Protein AF-A0A7V4KHU0-F1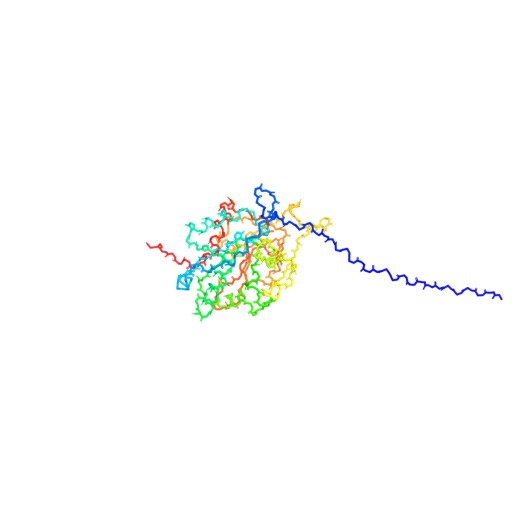 (afdb_monomer)

Secondary structure (DSSP, 8-state):
------------------------------B-TTS-B----S-----S-HHHHHH--EEEE--TTS--SSEE-HHHHHHHHHHTTPEEE-HHHHHHHHHHHHHTT--TT-EEEETTSSEEGGGSSSSSTTSHHHHHHHTT-EEEEESSSTTSEEEETTTEEEE-TTHHHHHHH---EEE-B-TTT-PBP-TTSPPEEPEEPHHHHHTT--SPPEESEEEEGGGSSEEEEEEETTEEEEEEE-S-TT-TT-EEEEE-BS-EETT-HHHHHHHHHHHHTTTS-----

Sequence (285 aa):
MKEKINLVVLTITSFLLSCAISDRFSWDPIVNKEGEIIRKSEKEKIKIDDETLLNTKLVVFYDENYTTSWVIYPQYLVSFLESKGFKILNSHELKRWMELHVNKDTAYGSVCVMSMGIVPRNLIDPRNKKCILYKYLFAGGRVVWIGDYPLWVIGSEGGYTESFGDEIAWDILDISGGRLVDYETGAALTLTTPAKSASITEEGKKWGMNVIDNAHTFFYTINVTKTFSDVHPLYCCSWIKTYNFNYPNSGFIRYRSTLYDGRNNQLNEDVYRIATYEIIKEKEK

Solvent-accessible surface area (backbone atoms only — not comparable to full-atom values): 15590 Å² total; per-residue (Å²): 134,87,86,83,85,84,79,80,78,81,77,80,76,75,86,71,78,76,74,70,77,66,85,73,79,69,82,66,79,59,50,47,100,84,68,47,74,56,71,71,80,65,83,79,69,72,85,71,54,70,68,64,43,63,73,53,42,40,33,32,46,58,46,90,50,38,58,54,32,48,35,43,61,38,67,45,36,49,54,52,42,40,78,71,66,28,44,81,25,37,69,63,43,44,43,50,38,41,50,46,21,44,76,67,74,50,15,52,74,24,33,38,34,35,46,32,29,44,37,52,48,79,34,42,53,58,82,33,59,83,4,53,53,41,44,20,24,49,49,21,14,27,37,38,39,34,14,54,66,71,55,24,34,33,26,39,78,59,47,42,73,49,77,63,50,60,59,53,22,32,56,47,66,56,39,59,65,48,67,38,56,42,85,89,77,64,46,68,37,46,97,92,41,84,54,48,71,32,48,73,33,74,60,14,45,73,39,47,49,80,72,75,42,38,29,28,37,35,28,42,44,90,52,40,70,45,56,26,19,31,73,46,97,59,29,24,40,18,34,35,33,56,65,21,84,95,34,77,90,24,12,47,29,41,50,42,15,40,78,37,57,26,79,40,63,68,59,47,51,26,51,51,36,53,65,40,54,87,56,67,69,74,87,78,124

Structure (mmCIF, N/CA/C/O backbone):
data_AF-A0A7V4KHU0-F1
#
_entry.id   AF-A0A7V4KHU0-F1
#
loop_
_atom_site.group_PDB
_atom_site.id
_atom_site.type_symbol
_atom_site.label_atom_id
_atom_site.label_alt_id
_atom_site.label_comp_id
_atom_site.label_asym_id
_atom_site.label_entity_id
_atom_site.label_seq_id
_atom_site.pdbx_PDB_ins_code
_atom_site.Cartn_x
_atom_site.Cartn_y
_atom_site.Cartn_z
_atom_site.occupancy
_atom_site.B_iso_or_equiv
_atom_site.auth_seq_id
_atom_site.auth_comp_id
_atom_site.auth_asym_id
_atom_site.auth_atom_id
_atom_site.pdbx_PDB_model_num
ATOM 1 N N . MET A 1 1 ? 79.743 -8.683 5.730 1.00 41.38 1 MET A N 1
ATOM 2 C CA . MET A 1 1 ? 79.009 -8.370 4.483 1.00 41.38 1 MET A CA 1
ATOM 3 C C . MET A 1 1 ? 77.638 -7.869 4.912 1.00 41.38 1 MET A C 1
ATOM 5 O O . MET A 1 1 ? 77.025 -8.528 5.737 1.00 41.38 1 MET A O 1
ATOM 9 N N . LYS A 1 2 ? 77.275 -6.644 4.521 1.00 35.59 2 LYS A N 1
ATOM 10 C CA . LYS A 1 2 ? 76.184 -5.845 5.106 1.00 35.59 2 LYS A CA 1
ATOM 11 C C . LYS A 1 2 ? 74.790 -6.420 4.811 1.00 35.59 2 LYS A C 1
ATOM 13 O O . LYS A 1 2 ? 74.551 -6.914 3.714 1.00 35.59 2 LYS A O 1
ATOM 18 N N . GLU A 1 3 ? 73.913 -6.296 5.803 1.00 39.12 3 GLU A N 1
ATOM 19 C CA . GLU A 1 3 ? 72.488 -6.645 5.815 1.00 39.12 3 GLU A CA 1
ATOM 20 C C . GLU A 1 3 ? 71.673 -5.968 4.703 1.00 39.12 3 GLU A C 1
ATOM 22 O O . GLU A 1 3 ? 71.917 -4.811 4.356 1.00 39.12 3 GLU A O 1
ATOM 27 N N . LYS A 1 4 ? 70.618 -6.654 4.246 1.00 32.97 4 LYS A N 1
ATOM 28 C CA . LYS A 1 4 ? 69.380 -6.026 3.763 1.00 32.97 4 LYS A CA 1
ATOM 29 C C . LYS A 1 4 ? 68.184 -6.847 4.243 1.00 3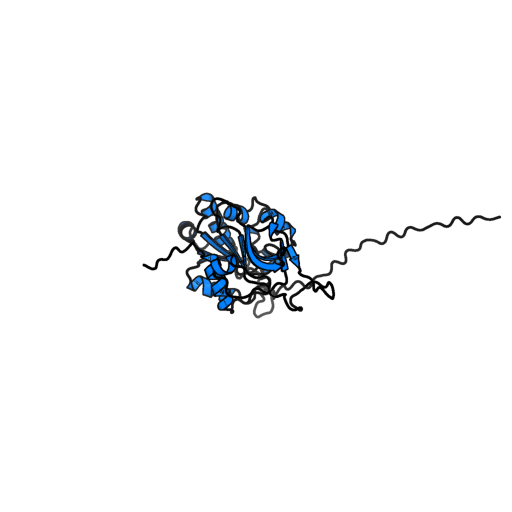2.97 4 LYS A C 1
ATOM 31 O O . LYS A 1 4 ? 67.841 -7.867 3.653 1.00 32.97 4 LYS A O 1
ATOM 36 N N . ILE A 1 5 ? 67.568 -6.389 5.328 1.00 39.59 5 ILE A N 1
ATOM 37 C CA . ILE A 1 5 ? 66.232 -6.808 5.755 1.00 39.59 5 ILE A CA 1
ATOM 38 C C . ILE A 1 5 ? 65.243 -6.014 4.896 1.00 39.59 5 ILE A C 1
ATOM 40 O O . ILE A 1 5 ? 65.180 -4.789 4.991 1.00 39.59 5 ILE A O 1
ATOM 44 N N . ASN A 1 6 ? 64.508 -6.698 4.019 1.00 33.81 6 ASN A N 1
ATOM 45 C CA . ASN A 1 6 ? 63.420 -6.083 3.263 1.00 33.81 6 ASN A CA 1
ATOM 46 C C . ASN A 1 6 ? 62.210 -5.918 4.188 1.00 33.81 6 ASN A C 1
ATOM 48 O O . ASN A 1 6 ? 61.522 -6.880 4.521 1.00 33.81 6 ASN A O 1
ATOM 52 N N . LEU A 1 7 ? 61.983 -4.676 4.608 1.00 29.53 7 LEU A N 1
ATOM 53 C CA . LEU A 1 7 ? 60.800 -4.231 5.328 1.00 29.53 7 LEU A CA 1
ATOM 54 C C . LEU A 1 7 ? 59.610 -4.215 4.353 1.00 29.53 7 LEU A C 1
ATOM 56 O O . LEU A 1 7 ? 59.518 -3.341 3.492 1.00 29.53 7 LEU A O 1
ATOM 60 N N . VAL A 1 8 ? 58.708 -5.190 4.466 1.00 34.31 8 VAL A N 1
ATOM 61 C CA . VAL A 1 8 ? 57.414 -5.160 3.771 1.00 34.31 8 VAL A CA 1
ATOM 62 C C . VAL A 1 8 ? 56.516 -4.183 4.525 1.00 34.31 8 VAL A C 1
ATOM 64 O O . VAL A 1 8 ? 55.992 -4.491 5.593 1.00 34.31 8 VAL A O 1
ATOM 67 N N . VAL A 1 9 ? 56.388 -2.971 3.990 1.00 31.33 9 VAL A N 1
ATOM 68 C CA . VAL A 1 9 ? 55.434 -1.968 4.466 1.00 31.33 9 VAL A CA 1
ATOM 69 C C . VAL A 1 9 ? 54.039 -2.425 4.046 1.00 31.33 9 VAL A C 1
ATOM 71 O O . VAL A 1 9 ? 53.696 -2.407 2.867 1.00 31.33 9 VAL A O 1
ATOM 74 N N . LEU A 1 10 ? 53.248 -2.870 5.021 1.00 28.52 10 LEU A N 1
ATOM 75 C CA . LEU A 1 10 ? 51.829 -3.155 4.855 1.00 28.52 10 LEU A CA 1
ATOM 76 C C . LEU A 1 10 ? 51.091 -1.808 4.778 1.00 28.52 10 LEU A C 1
ATOM 78 O O . LEU A 1 10 ? 50.796 -1.185 5.797 1.00 28.52 10 LEU A O 1
ATOM 82 N N . THR A 1 11 ? 50.849 -1.309 3.570 1.00 32.22 11 THR A N 1
ATOM 83 C CA . THR A 1 11 ? 50.009 -0.128 3.358 1.00 32.22 11 THR A CA 1
ATOM 84 C C . THR A 1 11 ? 48.564 -0.513 3.656 1.00 32.22 11 THR A C 1
ATOM 86 O O . THR A 1 11 ? 47.899 -1.161 2.852 1.00 32.22 11 THR A O 1
ATOM 89 N N . ILE A 1 12 ? 48.079 -0.132 4.838 1.00 30.55 12 ILE A N 1
ATOM 90 C CA . ILE A 1 12 ? 46.652 -0.123 5.165 1.00 30.55 12 ILE A CA 1
ATOM 91 C C . ILE A 1 12 ? 46.029 0.976 4.302 1.00 30.55 12 ILE A C 1
ATOM 93 O O . ILE A 1 12 ? 46.062 2.154 4.655 1.00 30.55 12 ILE A O 1
ATOM 97 N N . THR A 1 13 ? 45.519 0.608 3.129 1.00 33.12 13 THR A N 1
ATOM 98 C CA . THR A 1 13 ? 44.639 1.478 2.354 1.00 33.12 13 THR A CA 1
ATOM 99 C C . THR A 1 13 ? 43.327 1.592 3.113 1.00 33.12 13 THR A C 1
ATOM 101 O O . THR A 1 13 ? 42.541 0.654 3.223 1.00 33.12 13 THR A O 1
ATOM 104 N N . SER A 1 14 ? 43.147 2.768 3.700 1.00 32.88 14 SER A N 1
ATOM 105 C CA . SER A 1 14 ? 41.920 3.238 4.311 1.00 32.88 14 SER A CA 1
ATOM 106 C C . SER A 1 14 ? 40.726 2.964 3.397 1.00 32.88 14 SER A C 1
ATOM 108 O O . SER A 1 14 ? 40.656 3.432 2.261 1.00 32.88 14 SER A O 1
ATOM 110 N N . PHE A 1 15 ? 39.771 2.212 3.940 1.00 31.80 15 PHE A N 1
ATOM 111 C CA . PHE A 1 15 ? 38.401 2.094 3.461 1.00 31.80 15 PHE A CA 1
ATOM 112 C C . PHE A 1 15 ? 37.744 3.478 3.576 1.00 31.80 15 PHE A C 1
ATOM 114 O O . PHE A 1 15 ? 37.057 3.797 4.544 1.00 31.80 15 PHE A O 1
ATOM 121 N N . LEU A 1 16 ? 38.022 4.358 2.617 1.00 29.12 16 LEU A N 1
ATOM 122 C CA . LEU A 1 16 ? 37.207 5.539 2.413 1.00 29.12 16 LEU A CA 1
ATOM 123 C C . LEU A 1 16 ? 35.948 5.066 1.702 1.00 29.12 16 LEU A C 1
ATOM 125 O O . LEU A 1 16 ? 35.972 4.749 0.515 1.00 29.12 16 LEU A O 1
ATOM 129 N N . LEU A 1 17 ? 34.865 5.001 2.482 1.00 28.95 17 LEU A N 1
ATOM 130 C CA . LEU A 1 17 ? 33.497 5.149 2.009 1.00 28.95 17 LEU A CA 1
ATOM 131 C C . LEU A 1 17 ? 33.496 6.191 0.883 1.00 28.95 17 LEU A C 1
ATOM 133 O O . LEU A 1 17 ? 33.476 7.397 1.139 1.00 28.95 17 LEU A O 1
ATOM 137 N N . SER A 1 18 ? 33.457 5.744 -0.370 1.00 27.81 18 SER A N 1
ATOM 138 C CA . SER A 1 18 ? 32.754 6.526 -1.366 1.00 27.81 18 SER A CA 1
ATOM 139 C C . SER A 1 18 ? 31.287 6.370 -0.997 1.00 27.81 18 SER A C 1
ATOM 141 O O . SER A 1 18 ? 30.599 5.456 -1.454 1.00 27.81 18 SER A O 1
ATOM 143 N N . CYS A 1 19 ? 30.818 7.254 -0.116 1.00 26.70 19 CYS A N 1
ATOM 144 C CA . CYS A 1 19 ? 29.452 7.726 -0.180 1.00 26.70 19 CYS A CA 1
ATOM 145 C C . CYS A 1 19 ? 29.270 8.237 -1.608 1.00 26.70 19 CYS A C 1
ATOM 147 O O . CYS A 1 19 ? 29.508 9.408 -1.897 1.00 26.70 19 CYS A O 1
ATOM 149 N N . ALA A 1 20 ? 28.923 7.330 -2.521 1.00 27.78 20 ALA A N 1
ATOM 150 C CA . ALA A 1 20 ? 28.250 7.698 -3.736 1.00 27.78 20 ALA A CA 1
ATOM 151 C C . ALA A 1 20 ? 26.992 8.398 -3.240 1.00 27.78 20 ALA A C 1
ATOM 153 O O . ALA A 1 20 ? 26.073 7.778 -2.698 1.00 27.78 20 ALA A O 1
ATOM 154 N N . ILE A 1 21 ? 27.045 9.724 -3.306 1.00 35.78 21 ILE A N 1
ATOM 155 C CA . ILE A 1 21 ? 25.894 10.602 -3.295 1.00 35.78 21 ILE A CA 1
ATOM 156 C C . ILE A 1 21 ? 25.060 10.079 -4.459 1.00 35.78 21 ILE A C 1
ATOM 158 O O . ILE A 1 21 ? 25.283 10.436 -5.608 1.00 35.78 21 ILE A O 1
ATOM 162 N N . SER A 1 22 ? 24.213 9.088 -4.178 1.00 32.62 22 SER A N 1
ATOM 163 C CA . SER A 1 22 ? 23.179 8.693 -5.113 1.00 32.62 22 SER A CA 1
ATOM 164 C C . SER A 1 22 ? 22.343 9.940 -5.280 1.00 32.62 22 SER A C 1
ATOM 166 O O . SER A 1 22 ? 21.921 10.533 -4.284 1.00 32.62 22 SER A O 1
ATOM 168 N N . ASP A 1 23 ? 22.201 10.371 -6.525 1.00 33.31 23 ASP A N 1
ATOM 169 C CA . ASP A 1 23 ? 21.320 11.450 -6.927 1.00 33.31 23 ASP A CA 1
ATOM 170 C C . ASP A 1 23 ? 19.927 11.168 -6.353 1.00 33.31 23 ASP A C 1
ATOM 172 O O . ASP A 1 23 ? 19.128 10.390 -6.882 1.00 33.31 23 ASP A O 1
ATOM 176 N N . ARG A 1 24 ? 19.675 11.730 -5.166 1.00 34.34 24 ARG A N 1
ATOM 177 C CA . ARG A 1 24 ? 18.416 11.602 -4.450 1.00 34.34 24 ARG A CA 1
ATOM 178 C C . ARG A 1 24 ? 17.463 12.540 -5.154 1.00 34.34 24 ARG A C 1
ATOM 180 O O . ARG A 1 24 ? 17.509 13.747 -4.937 1.00 34.34 24 ARG A O 1
ATOM 187 N N . PHE A 1 25 ? 16.610 11.962 -5.989 1.00 37.53 25 PHE A N 1
ATOM 188 C CA . PHE A 1 25 ? 15.405 12.595 -6.503 1.00 37.53 25 PHE A CA 1
ATOM 189 C C . PHE A 1 25 ? 14.532 13.084 -5.333 1.00 37.53 25 PHE A C 1
ATOM 191 O O . PHE A 1 25 ? 13.626 12.395 -4.874 1.00 37.53 25 PHE A O 1
ATOM 198 N N . SER A 1 26 ? 14.848 14.273 -4.831 1.00 38.41 26 SER A N 1
ATOM 199 C CA . SER A 1 26 ? 13.940 15.161 -4.125 1.00 38.41 26 SER A CA 1
ATOM 200 C C . SER A 1 26 ? 13.396 16.087 -5.199 1.00 38.41 26 SER A C 1
ATOM 202 O O . SER A 1 26 ? 14.051 17.068 -5.543 1.00 38.41 26 SER A O 1
ATOM 204 N N . TRP A 1 27 ? 12.251 15.745 -5.787 1.00 45.78 27 TRP A N 1
ATOM 205 C CA . TRP A 1 27 ? 11.560 16.671 -6.677 1.00 45.78 27 TRP A CA 1
ATOM 2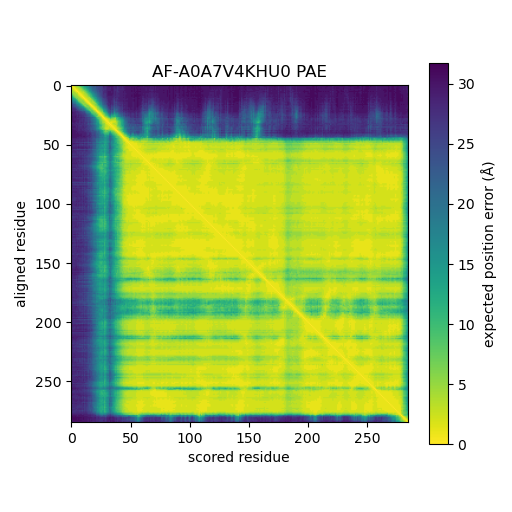06 C C . TRP A 1 27 ? 11.030 17.823 -5.821 1.00 45.78 27 TRP A C 1
ATOM 208 O O . TRP A 1 27 ? 10.065 17.661 -5.081 1.00 45.78 27 TRP A O 1
ATOM 218 N N . ASP A 1 28 ? 11.782 18.917 -5.899 1.00 40.41 28 ASP A N 1
ATOM 219 C CA . ASP A 1 28 ? 11.547 20.294 -5.478 1.00 40.41 28 ASP A CA 1
ATOM 220 C C . ASP A 1 28 ? 11.134 20.554 -4.014 1.00 40.41 28 ASP A C 1
ATOM 222 O O . ASP A 1 28 ? 10.062 20.139 -3.568 1.00 40.41 28 ASP A O 1
ATOM 226 N N . PRO A 1 29 ? 11.930 21.323 -3.237 1.00 49.16 29 PRO A N 1
ATOM 227 C CA . PRO A 1 29 ? 11.396 21.950 -2.036 1.00 49.16 29 PRO A CA 1
ATOM 228 C C . PRO A 1 29 ? 10.222 22.854 -2.436 1.00 49.16 29 PRO A C 1
ATOM 230 O O . PRO A 1 29 ? 10.295 23.570 -3.434 1.00 49.16 29 PRO A O 1
ATOM 233 N N . ILE A 1 30 ? 9.138 22.836 -1.658 1.00 52.06 30 ILE A N 1
ATOM 234 C CA . ILE A 1 30 ? 7.997 23.731 -1.876 1.00 52.06 30 ILE A CA 1
ATOM 235 C C . ILE A 1 30 ? 8.507 25.163 -1.690 1.00 52.06 30 ILE A C 1
ATOM 237 O O . ILE A 1 30 ? 8.801 25.571 -0.567 1.00 52.06 30 ILE A O 1
ATOM 241 N N . VAL A 1 31 ? 8.651 25.907 -2.785 1.00 48.81 31 VAL A N 1
ATOM 242 C CA . VAL A 1 31 ? 9.097 27.304 -2.784 1.00 48.81 31 VAL A CA 1
ATOM 243 C C . VAL A 1 31 ? 7.921 28.247 -3.042 1.00 48.81 31 VAL A C 1
ATOM 245 O O . VAL A 1 31 ? 7.006 27.910 -3.796 1.00 48.81 31 VAL A O 1
ATOM 248 N N . ASN A 1 32 ? 7.899 29.415 -2.394 1.00 55.72 32 ASN A N 1
ATOM 249 C CA . ASN A 1 32 ? 6.913 30.459 -2.694 1.00 55.72 32 ASN A CA 1
ATOM 250 C C . ASN A 1 32 ? 7.201 31.094 -4.064 1.00 55.72 32 ASN A C 1
ATOM 252 O O . ASN A 1 32 ? 8.163 30.741 -4.750 1.00 55.72 32 ASN A O 1
ATOM 256 N N . LYS A 1 33 ? 6.346 32.035 -4.485 1.00 50.19 33 LYS A N 1
ATOM 257 C CA . LYS A 1 33 ? 6.509 32.743 -5.768 1.00 50.19 33 LYS A CA 1
ATOM 258 C C . LYS A 1 33 ? 7.825 33.532 -5.831 1.00 50.19 33 LYS A C 1
ATOM 260 O O . LYS A 1 33 ? 8.269 33.889 -6.917 1.00 50.19 33 LYS A O 1
ATOM 265 N N . GLU A 1 34 ? 8.440 33.762 -4.679 1.00 63.59 34 GLU A N 1
ATOM 266 C CA . GLU A 1 34 ? 9.683 34.485 -4.455 1.00 63.59 34 GLU A CA 1
ATOM 267 C C . GLU A 1 34 ? 10.913 33.553 -4.359 1.00 63.59 34 GLU A C 1
ATOM 269 O O . GLU A 1 34 ? 12.036 34.034 -4.224 1.00 63.59 34 GLU A O 1
ATOM 274 N N . GLY A 1 35 ? 10.734 32.229 -4.478 1.00 52.47 35 GLY A N 1
ATOM 275 C CA . GLY A 1 35 ? 11.821 31.243 -4.456 1.00 52.47 35 GLY A CA 1
ATOM 276 C C . GLY A 1 35 ? 12.296 30.828 -3.056 1.00 52.47 35 GLY A C 1
ATOM 277 O O . GLY A 1 35 ? 13.295 30.122 -2.932 1.00 52.47 35 GLY A O 1
ATOM 278 N N . GLU A 1 36 ? 11.599 31.230 -1.995 1.00 50.62 36 GLU A N 1
ATOM 279 C CA . GLU A 1 36 ? 11.911 30.853 -0.616 1.00 50.62 36 GLU A CA 1
ATOM 280 C C . GLU A 1 36 ? 11.246 29.527 -0.249 1.00 50.62 36 GLU A C 1
ATOM 282 O O . GLU A 1 36 ? 10.073 29.310 -0.545 1.00 50.62 36 GLU A O 1
ATOM 287 N N . ILE A 1 37 ? 11.967 28.655 0.462 1.00 56.16 37 ILE A N 1
ATOM 288 C CA . ILE A 1 37 ? 11.417 27.393 0.973 1.00 56.16 37 ILE A CA 1
ATOM 289 C C . ILE A 1 37 ? 10.268 27.700 1.944 1.00 56.16 37 ILE A C 1
ATOM 291 O O . ILE A 1 37 ? 10.491 28.201 3.050 1.00 56.16 37 ILE A O 1
ATOM 295 N N . ILE A 1 38 ? 9.042 27.348 1.557 1.00 53.69 38 ILE A N 1
ATOM 296 C CA . ILE A 1 38 ? 7.859 27.450 2.406 1.00 53.69 38 ILE A CA 1
ATOM 297 C C . ILE A 1 38 ? 7.952 26.361 3.472 1.00 53.69 38 ILE A C 1
ATOM 299 O O . ILE A 1 38 ? 7.640 25.192 3.245 1.00 53.69 38 ILE A O 1
ATOM 303 N N . ARG A 1 39 ? 8.328 26.757 4.687 1.00 51.78 39 ARG A N 1
ATOM 304 C CA . ARG A 1 39 ? 8.083 25.951 5.883 1.00 51.78 39 ARG A CA 1
ATOM 305 C C . ARG A 1 39 ? 6.631 26.165 6.303 1.00 51.78 39 ARG A C 1
ATOM 307 O O . ARG A 1 39 ? 6.337 27.116 7.021 1.00 51.78 39 ARG A O 1
ATOM 314 N N . LYS A 1 40 ? 5.712 25.290 5.887 1.00 51.31 40 LYS A N 1
ATOM 315 C CA . LYS A 1 40 ? 4.400 25.198 6.549 1.00 51.31 40 LYS A CA 1
ATOM 316 C C . LYS A 1 40 ? 4.629 24.576 7.931 1.00 51.31 40 LYS A C 1
ATOM 318 O O . LYS A 1 40 ? 4.649 23.363 8.075 1.00 51.31 40 LYS A O 1
ATOM 323 N N . SER A 1 41 ? 4.895 25.408 8.937 1.00 44.78 41 SER A N 1
ATOM 324 C CA . SER A 1 41 ? 5.090 24.985 10.331 1.00 44.78 41 SER A CA 1
ATOM 325 C C . SER A 1 41 ? 3.864 25.278 11.195 1.00 44.78 41 SER A C 1
ATOM 327 O O . SER A 1 41 ? 3.987 25.743 12.330 1.00 44.78 41 SER A O 1
ATOM 329 N N . GLU A 1 42 ? 2.671 25.036 10.670 1.00 51.75 42 GLU A N 1
ATOM 330 C CA . GLU A 1 42 ? 1.497 24.899 11.519 1.00 51.75 42 GLU A CA 1
ATOM 331 C C . GLU A 1 42 ? 1.280 23.409 11.748 1.00 51.75 42 GLU A C 1
ATOM 333 O O . GLU A 1 42 ? 1.057 22.670 10.796 1.00 51.75 42 GLU A O 1
ATOM 338 N N . LYS A 1 43 ? 1.384 22.958 13.007 1.00 53.62 43 LYS A N 1
ATOM 339 C CA . LYS A 1 43 ? 0.984 21.598 13.396 1.00 53.62 43 LYS A CA 1
ATOM 340 C C . LYS A 1 43 ? -0.438 21.373 12.889 1.00 53.62 43 LYS A C 1
ATOM 342 O O . LYS A 1 43 ? -1.370 21.959 13.449 1.00 53.62 43 LYS A O 1
ATOM 347 N N . GLU A 1 44 ? -0.609 20.568 11.844 1.00 61.12 44 GLU A N 1
ATOM 348 C CA . GLU A 1 44 ? -1.939 20.281 11.322 1.00 61.12 44 GLU A CA 1
ATOM 349 C C . GLU A 1 44 ? -2.749 19.581 12.412 1.00 61.12 44 GLU A C 1
ATOM 351 O O . GLU A 1 44 ? -2.428 18.485 12.873 1.00 61.12 44 GLU A O 1
ATOM 356 N N . LYS A 1 45 ? -3.796 20.260 12.882 1.00 68.75 45 LYS A N 1
ATOM 357 C CA . LYS A 1 45 ? -4.751 19.673 13.818 1.00 68.75 45 LYS A CA 1
ATOM 358 C C . LYS A 1 45 ? -5.569 18.632 13.061 1.00 68.75 45 LYS A C 1
ATOM 360 O O . LYS A 1 45 ? -5.993 18.902 11.942 1.00 68.75 45 LYS A O 1
ATOM 365 N N . ILE A 1 46 ? -5.817 17.488 13.696 1.00 80.69 46 ILE A N 1
ATOM 366 C CA . ILE A 1 46 ? -6.813 16.507 13.249 1.00 80.69 46 ILE A CA 1
ATOM 367 C C . ILE A 1 46 ? -8.140 17.255 13.072 1.00 80.69 46 ILE A C 1
ATOM 369 O O . ILE A 1 46 ? -8.628 17.863 14.029 1.00 80.69 46 ILE A O 1
ATOM 373 N N . LYS A 1 47 ? -8.682 17.276 11.850 1.00 86.56 47 LYS A N 1
ATOM 374 C CA . LYS A 1 47 ? -9.894 18.048 11.522 1.00 86.56 47 LYS A CA 1
ATOM 375 C C . LYS A 1 47 ? -11.155 17.197 11.629 1.00 86.56 47 LYS A C 1
ATOM 377 O O . LYS A 1 47 ? -12.244 17.739 11.795 1.00 86.56 47 LYS A O 1
ATOM 382 N N . ILE A 1 48 ? -10.997 15.883 11.509 1.00 89.88 48 ILE A N 1
ATOM 383 C CA . ILE A 1 48 ? -12.073 14.893 11.514 1.00 89.88 48 ILE A CA 1
ATOM 384 C C . ILE A 1 48 ? -12.197 14.301 12.920 1.00 89.88 48 ILE A C 1
ATOM 386 O O . ILE A 1 48 ? -11.199 13.910 13.520 1.00 89.88 48 ILE A O 1
ATOM 390 N N . ASP A 1 49 ? -13.413 14.231 13.453 1.00 94.12 49 ASP A N 1
ATOM 391 C CA . ASP A 1 49 ? -13.664 13.637 14.763 1.00 94.12 49 ASP A CA 1
ATOM 392 C C . ASP A 1 49 ? -13.458 12.107 14.765 1.00 94.12 49 ASP A C 1
ATOM 394 O O . ASP A 1 49 ? -13.516 11.435 13.730 1.00 94.12 49 ASP A O 1
ATOM 398 N N . ASP A 1 50 ? -13.219 11.545 15.953 1.00 96.19 50 ASP A N 1
ATOM 399 C CA . ASP A 1 50 ? -12.917 10.120 16.125 1.00 96.19 50 ASP A CA 1
ATOM 400 C C . ASP A 1 50 ? -14.058 9.196 15.661 1.00 96.19 50 ASP A C 1
ATOM 402 O O . ASP A 1 50 ? -13.786 8.091 15.190 1.00 96.19 50 ASP A O 1
ATOM 406 N N . GLU A 1 51 ? -15.322 9.612 15.790 1.00 95.75 51 GLU A N 1
ATOM 407 C CA . GLU A 1 51 ? -16.472 8.801 15.376 1.00 95.75 51 GLU A CA 1
ATOM 408 C C . GLU A 1 51 ? -16.519 8.693 13.849 1.00 95.75 51 GLU A C 1
ATOM 410 O O . GLU A 1 51 ? -16.614 7.591 13.299 1.00 95.75 51 GLU A O 1
ATOM 415 N N . THR A 1 52 ? -16.347 9.817 13.154 1.00 96.00 52 THR A N 1
ATOM 416 C CA . THR A 1 52 ? -16.233 9.850 11.694 1.00 96.00 52 THR A CA 1
ATOM 417 C C . THR A 1 52 ? -15.029 9.038 11.205 1.00 96.00 52 THR A C 1
ATOM 419 O O . THR A 1 52 ? -15.159 8.260 10.252 1.00 96.00 52 THR A O 1
ATOM 422 N N . LEU A 1 53 ? -13.863 9.155 11.855 1.00 96.50 53 LEU A N 1
ATOM 423 C CA . LEU A 1 53 ? -12.684 8.351 11.510 1.00 96.50 53 LEU A CA 1
ATOM 424 C C . LEU A 1 53 ? -12.953 6.850 11.690 1.00 96.50 53 LEU A C 1
ATOM 426 O O . LEU A 1 53 ? -12.681 6.065 10.781 1.00 96.50 53 LEU A O 1
ATOM 430 N N . LEU A 1 54 ? -13.525 6.438 12.822 1.00 95.88 54 LEU A N 1
ATOM 431 C CA . LEU A 1 54 ? -13.790 5.028 13.115 1.00 95.88 54 LEU A CA 1
ATOM 432 C C . LEU A 1 54 ? -14.816 4.408 12.150 1.00 95.88 54 LEU A C 1
ATOM 434 O O . LEU A 1 54 ? -14.659 3.256 11.737 1.00 95.88 54 LEU A O 1
ATOM 438 N N . ASN A 1 55 ? -15.833 5.174 11.746 1.00 96.31 55 ASN A N 1
ATOM 439 C CA . ASN A 1 55 ? -16.843 4.739 10.776 1.00 96.31 55 ASN A CA 1
ATOM 440 C C . ASN A 1 55 ? -16.313 4.684 9.332 1.00 96.31 55 ASN A C 1
ATOM 442 O O . ASN A 1 55 ? -16.899 4.021 8.473 1.00 96.31 55 ASN A O 1
ATOM 446 N N . THR A 1 56 ? -15.183 5.334 9.050 1.00 97.31 56 THR A N 1
ATOM 447 C CA . THR A 1 56 ? -14.555 5.324 7.728 1.00 97.31 56 THR A CA 1
ATOM 448 C C . THR A 1 56 ? -13.744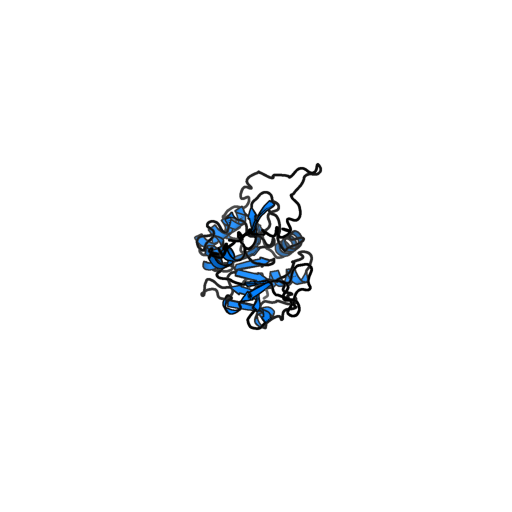 4.043 7.524 1.00 97.31 56 THR A C 1
ATOM 450 O O . THR A 1 56 ? -12.790 3.772 8.257 1.00 97.31 56 THR A O 1
ATOM 453 N N . LYS A 1 57 ? -14.092 3.253 6.498 1.00 97.69 57 LYS A N 1
ATOM 454 C CA . LYS A 1 57 ? -13.399 1.992 6.168 1.00 97.69 57 LYS A CA 1
ATOM 455 C C . LYS A 1 57 ? -12.371 2.107 5.052 1.00 97.69 57 LYS A C 1
ATOM 457 O O . LYS A 1 57 ? -11.426 1.330 5.051 1.00 97.69 57 LYS A O 1
ATOM 462 N N . LEU A 1 58 ? -12.529 3.048 4.130 1.00 98.62 58 LEU A N 1
ATOM 463 C CA . LEU A 1 58 ? -11.645 3.212 2.978 1.00 98.62 58 LEU A CA 1
ATOM 464 C C . LEU A 1 58 ? -10.971 4.576 3.075 1.00 98.62 58 LEU A C 1
ATOM 466 O O . LEU A 1 58 ? -11.659 5.596 3.076 1.00 98.62 58 LEU A O 1
ATOM 470 N N . VAL A 1 59 ? -9.645 4.597 3.183 1.00 98.88 59 VAL A N 1
ATOM 471 C CA . VAL A 1 59 ? -8.864 5.832 3.299 1.00 98.88 59 VAL A CA 1
ATOM 472 C C . VAL A 1 59 ? -7.704 5.853 2.316 1.00 98.88 59 VAL A C 1
ATOM 474 O O . VAL A 1 59 ? -7.152 4.814 1.949 1.00 98.88 59 VAL A O 1
ATOM 477 N N . VAL A 1 60 ? -7.325 7.048 1.882 1.00 98.88 60 VAL A N 1
ATOM 478 C CA . VAL A 1 60 ? -6.137 7.288 1.065 1.00 98.88 60 VAL A CA 1
ATOM 479 C C . VAL A 1 60 ? -5.258 8.320 1.763 1.00 98.88 60 VAL A C 1
ATOM 481 O O . VAL A 1 60 ? -5.735 9.368 2.199 1.00 98.88 60 VAL A O 1
ATOM 484 N N . PHE A 1 61 ? -3.975 7.998 1.902 1.00 98.62 61 PHE A N 1
ATOM 485 C CA . PHE A 1 61 ? -2.984 8.887 2.489 1.00 98.62 61 PHE A CA 1
ATOM 486 C C . PHE A 1 61 ? -2.544 9.945 1.478 1.00 98.62 61 PHE A C 1
ATOM 488 O O . PHE A 1 61 ? -1.880 9.621 0.487 1.00 98.62 61 PHE A O 1
ATOM 495 N N . TYR A 1 62 ? -2.842 11.207 1.773 1.00 98.00 62 TYR A N 1
ATOM 496 C CA . TYR A 1 62 ? -2.329 12.344 1.022 1.00 98.00 62 TYR A CA 1
ATOM 497 C C . TYR A 1 62 ? -2.126 13.538 1.951 1.00 98.00 62 TYR A C 1
ATOM 499 O O . TYR A 1 62 ? -3.050 13.963 2.640 1.00 98.00 62 TYR A O 1
ATOM 507 N N . ASP A 1 63 ? -0.908 14.069 1.971 1.00 96.12 63 ASP A N 1
ATOM 508 C CA . ASP A 1 63 ? -0.521 15.195 2.816 1.00 96.12 63 ASP A CA 1
ATOM 509 C C . ASP A 1 63 ? 0.437 16.084 2.021 1.00 96.12 63 ASP A C 1
ATOM 511 O O . ASP A 1 63 ? 1.574 15.704 1.749 1.00 96.12 63 ASP A O 1
ATOM 515 N N . GLU A 1 64 ? -0.025 17.265 1.612 1.00 93.25 64 GLU A N 1
ATOM 516 C CA . GLU A 1 64 ? 0.755 18.194 0.782 1.00 93.25 64 GLU A CA 1
ATOM 517 C C . GLU A 1 64 ? 2.027 18.704 1.478 1.00 93.25 64 GLU A C 1
ATOM 519 O O . GLU A 1 64 ? 2.915 19.239 0.818 1.00 93.25 64 GLU A O 1
ATOM 524 N N . ASN A 1 65 ? 2.146 18.539 2.801 1.00 91.62 65 ASN A N 1
ATOM 525 C CA . ASN A 1 65 ? 3.354 18.902 3.540 1.00 91.62 65 ASN A CA 1
ATOM 526 C C . ASN A 1 65 ? 4.458 17.837 3.429 1.00 91.62 65 ASN A C 1
ATOM 528 O O . ASN A 1 65 ? 5.525 17.999 4.026 1.00 91.62 65 ASN A O 1
ATOM 532 N N . TYR A 1 66 ? 4.210 16.747 2.700 1.00 93.19 66 TYR A N 1
ATOM 533 C CA . TYR A 1 66 ? 5.142 15.654 2.455 1.00 93.19 66 TYR A CA 1
ATOM 534 C C . TYR A 1 66 ? 5.550 15.626 0.980 1.00 93.19 66 TYR A C 1
ATOM 536 O O . TYR A 1 66 ? 4.765 15.924 0.083 1.00 93.19 66 TYR A O 1
ATOM 544 N N . THR A 1 67 ? 6.792 15.220 0.717 1.00 92.31 67 THR A N 1
ATOM 545 C CA . THR A 1 67 ? 7.233 14.924 -0.652 1.00 92.31 67 THR A CA 1
ATOM 546 C C . THR A 1 67 ? 6.737 13.544 -1.104 1.00 92.31 67 THR A C 1
ATOM 548 O O . THR A 1 67 ? 6.115 12.799 -0.345 1.00 92.31 67 THR A O 1
ATOM 551 N N . THR A 1 68 ? 7.037 13.189 -2.347 1.00 93.69 68 THR A N 1
ATOM 552 C CA . THR A 1 68 ? 6.704 11.896 -2.950 1.00 93.69 68 THR A CA 1
ATOM 553 C C . THR A 1 68 ? 7.969 11.114 -3.278 1.00 93.69 68 THR A C 1
ATOM 555 O O . THR A 1 68 ? 9.052 11.681 -3.414 1.00 93.69 68 THR A O 1
ATOM 558 N N . SER A 1 69 ? 7.851 9.796 -3.423 1.00 92.56 69 SER A N 1
ATOM 559 C CA . SER A 1 69 ? 8.942 8.968 -3.936 1.00 92.56 69 SER A CA 1
ATOM 560 C C . SER A 1 69 ? 8.400 7.926 -4.898 1.00 92.56 69 SER A C 1
ATOM 562 O O . SER A 1 69 ? 7.479 7.194 -4.559 1.00 92.56 69 SER A O 1
ATOM 564 N N . TRP A 1 70 ? 8.951 7.859 -6.113 1.00 93.06 70 TRP A N 1
ATOM 565 C CA . TRP A 1 70 ? 8.512 6.917 -7.157 1.00 93.06 70 TRP A CA 1
ATOM 566 C C . TRP A 1 70 ? 7.023 7.001 -7.534 1.00 93.06 70 TRP A C 1
ATOM 568 O O . TRP A 1 70 ? 6.489 6.098 -8.181 1.00 93.06 70 TRP A O 1
ATOM 578 N N . VAL A 1 71 ? 6.374 8.115 -7.204 1.00 95.19 71 VAL A N 1
ATOM 579 C CA . VAL A 1 71 ? 5.009 8.435 -7.612 1.00 95.19 71 VAL A CA 1
ATOM 580 C C . VAL A 1 71 ? 4.993 9.852 -8.160 1.00 95.19 71 VAL A C 1
ATOM 582 O O . VAL A 1 71 ? 5.426 10.780 -7.484 1.00 95.19 71 VAL A O 1
ATOM 585 N N . ILE A 1 72 ? 4.484 10.022 -9.376 1.00 95.38 72 ILE A N 1
ATOM 586 C CA . ILE A 1 72 ? 4.243 11.327 -9.989 1.00 95.38 72 ILE A CA 1
ATOM 587 C C . ILE A 1 72 ? 2.744 11.596 -10.039 1.00 95.38 72 ILE A C 1
ATOM 589 O O . ILE A 1 72 ? 1.938 10.694 -10.276 1.00 95.38 72 ILE A O 1
ATOM 593 N N . TYR A 1 73 ? 2.377 12.856 -9.820 1.00 96.94 73 TYR A N 1
ATOM 594 C CA . TYR A 1 73 ? 0.989 13.320 -9.824 1.00 96.94 73 TYR A CA 1
ATOM 595 C C . TYR A 1 73 ? 0.046 12.519 -8.894 1.00 96.94 73 TYR A C 1
ATOM 597 O O . TYR A 1 73 ? -1.060 12.162 -9.317 1.00 96.94 73 TYR A O 1
ATOM 605 N N . PRO A 1 74 ? 0.438 12.227 -7.633 1.00 97.12 74 PRO A N 1
ATOM 606 C CA . PRO A 1 74 ? -0.367 11.413 -6.711 1.00 97.12 74 PRO A CA 1
ATOM 607 C C . PRO A 1 74 ? -1.789 11.950 -6.508 1.00 97.12 74 PRO A C 1
ATOM 609 O O . PRO A 1 74 ? -2.711 11.163 -6.314 1.00 97.12 74 PRO A O 1
ATOM 612 N N . GLN A 1 75 ? -1.995 13.266 -6.622 1.00 97.69 75 GLN A N 1
ATOM 613 C CA . GLN A 1 75 ? -3.302 13.904 -6.484 1.00 97.69 75 GLN A CA 1
ATOM 614 C C . GLN A 1 75 ? -4.354 13.338 -7.448 1.00 97.69 75 GLN A C 1
ATOM 616 O O . GLN A 1 75 ? -5.523 13.285 -7.094 1.00 97.69 75 GLN A O 1
ATOM 621 N N . TYR A 1 76 ? -3.963 12.849 -8.631 1.00 98.31 76 TYR A N 1
ATOM 622 C CA . TYR A 1 76 ? -4.912 12.249 -9.575 1.00 98.31 76 TYR A CA 1
ATOM 623 C C . TYR A 1 76 ? -5.388 10.864 -9.120 1.00 98.31 76 TYR A C 1
ATOM 625 O O . TYR A 1 76 ? -6.573 10.559 -9.245 1.00 98.31 76 TYR A O 1
ATOM 633 N N . LEU A 1 77 ? -4.501 10.050 -8.532 1.00 98.50 77 LEU A N 1
ATOM 634 C CA . LEU A 1 77 ? -4.895 8.791 -7.892 1.00 98.50 77 LEU A CA 1
ATOM 635 C C . LEU A 1 77 ? -5.794 9.071 -6.680 1.00 98.50 77 LEU A C 1
ATOM 637 O O . LEU A 1 77 ? -6.802 8.395 -6.491 1.00 98.50 77 LEU A O 1
ATOM 641 N N . VAL A 1 78 ? -5.450 10.083 -5.883 1.00 98.62 78 VAL A N 1
ATOM 642 C CA . VAL A 1 78 ? -6.229 10.493 -4.708 1.00 98.62 78 VAL A CA 1
ATOM 643 C C . VAL A 1 78 ? -7.634 10.940 -5.111 1.00 98.62 78 VAL A C 1
ATOM 645 O O . VAL A 1 78 ? -8.596 10.378 -4.598 1.00 98.62 78 VAL A O 1
ATOM 648 N N . SER A 1 79 ? -7.775 11.862 -6.073 1.00 98.62 79 SER A N 1
ATOM 649 C CA . SER A 1 79 ? -9.084 12.289 -6.594 1.00 98.62 79 SER A CA 1
ATOM 650 C C . SER A 1 79 ? -9.883 11.118 -7.169 1.00 98.62 79 SER A C 1
ATOM 652 O O . SER A 1 79 ? -11.093 11.025 -6.965 1.00 98.62 79 SER A O 1
ATOM 654 N N . PHE A 1 80 ? -9.218 10.196 -7.873 1.00 98.75 80 PHE A N 1
ATOM 655 C CA . PHE A 1 80 ? -9.868 8.994 -8.385 1.00 98.75 80 PHE A CA 1
ATOM 656 C C . PHE A 1 80 ? -10.420 8.124 -7.245 1.00 98.75 80 PHE A C 1
ATOM 658 O O . PHE A 1 80 ? -11.589 7.744 -7.282 1.00 98.75 80 PHE A O 1
ATOM 665 N N . LEU A 1 81 ? -9.626 7.835 -6.211 1.00 98.7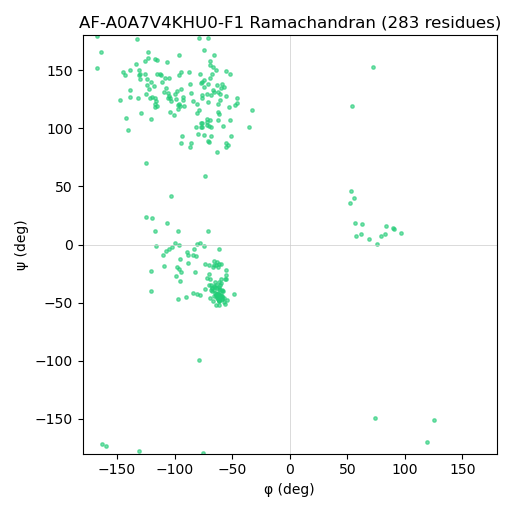5 81 LEU A N 1
ATOM 666 C CA . LEU A 1 81 ? -10.067 7.022 -5.074 1.00 98.75 81 LEU A CA 1
ATOM 667 C C . LEU A 1 81 ? -11.143 7.729 -4.243 1.00 98.75 81 LEU A C 1
ATOM 669 O O . LEU A 1 81 ? -12.094 7.081 -3.806 1.00 98.75 81 LEU A O 1
ATOM 673 N N . GLU A 1 82 ? -11.046 9.047 -4.075 1.00 98.56 82 GLU A N 1
ATOM 674 C CA . GLU A 1 82 ? -12.084 9.851 -3.427 1.00 98.56 82 GLU A CA 1
ATOM 675 C C . GLU A 1 82 ? -13.423 9.714 -4.160 1.00 98.56 82 GLU A C 1
ATOM 677 O O . GLU A 1 82 ? -14.445 9.428 -3.533 1.00 98.56 82 GLU A O 1
ATOM 682 N N . SER A 1 83 ? -13.416 9.767 -5.499 1.00 98.31 83 SER A N 1
ATOM 683 C CA . SER A 1 83 ? -14.621 9.527 -6.309 1.00 98.31 83 SER A CA 1
ATOM 684 C C . SER A 1 83 ? -15.207 8.113 -6.146 1.00 98.31 83 SER A C 1
ATOM 686 O O . SER A 1 83 ? -16.385 7.893 -6.421 1.00 98.31 83 SER A O 1
ATOM 688 N N . LYS A 1 84 ? -14.405 7.155 -5.657 1.00 98.06 84 LYS A N 1
ATOM 689 C CA . LYS A 1 84 ? -14.804 5.774 -5.338 1.00 98.06 84 LYS A CA 1
ATOM 690 C C . LYS A 1 84 ? -15.123 5.574 -3.845 1.00 98.06 84 LYS A C 1
ATOM 692 O O . LYS A 1 84 ? -15.267 4.435 -3.399 1.00 98.06 84 LYS A O 1
ATOM 697 N N . GLY A 1 85 ? -15.240 6.657 -3.073 1.00 97.25 85 GLY A N 1
ATOM 698 C CA . GLY A 1 85 ? -15.656 6.638 -1.669 1.00 97.25 85 GLY A CA 1
ATOM 699 C C . GLY A 1 85 ? -14.524 6.504 -0.649 1.00 97.25 85 GLY A C 1
ATOM 700 O O . GLY A 1 85 ? -14.801 6.235 0.520 1.00 97.25 85 GLY A O 1
ATOM 701 N N . PHE A 1 86 ? -13.264 6.679 -1.053 1.00 98.56 86 PHE A N 1
ATOM 702 C CA . PHE A 1 86 ? -12.155 6.764 -0.103 1.00 98.56 86 PHE A CA 1
ATOM 703 C C . PHE A 1 86 ? -12.132 8.140 0.561 1.00 98.56 86 PHE A C 1
ATOM 705 O O . PHE A 1 86 ? -12.289 9.166 -0.096 1.00 98.56 86 PHE A O 1
ATOM 712 N N . LYS A 1 87 ? -11.877 8.180 1.867 1.00 98.50 87 LYS A N 1
ATOM 713 C CA . LYS A 1 87 ? -11.620 9.432 2.579 1.00 98.50 87 LYS A CA 1
ATOM 714 C C . LYS A 1 87 ? -10.141 9.792 2.482 1.00 98.50 87 LYS A C 1
ATOM 716 O O . LYS A 1 87 ? -9.281 8.965 2.781 1.00 98.50 87 LYS A O 1
ATOM 721 N N . ILE A 1 88 ? -9.846 11.030 2.111 1.00 98.38 88 ILE A N 1
ATOM 722 C CA . ILE A 1 88 ? -8.480 11.556 2.138 1.00 98.38 88 ILE A CA 1
ATOM 723 C C . ILE A 1 88 ? -8.109 11.876 3.587 1.00 98.38 88 ILE A C 1
ATOM 725 O O . ILE A 1 88 ? -8.851 12.604 4.247 1.00 98.38 88 ILE A O 1
ATOM 729 N N . LEU A 1 89 ? -6.988 11.332 4.067 1.00 98.31 89 LEU A N 1
ATOM 730 C CA . LEU A 1 89 ? -6.437 11.610 5.396 1.00 98.31 89 LEU A CA 1
ATOM 731 C C . LEU A 1 89 ? -4.992 12.106 5.286 1.00 98.31 89 LEU A C 1
ATOM 733 O O . LEU A 1 89 ? -4.183 11.514 4.560 1.00 98.31 89 LEU A O 1
ATOM 737 N N . ASN A 1 90 ? -4.660 13.136 6.066 1.00 97.06 90 ASN A N 1
ATOM 738 C CA . ASN A 1 90 ? -3.271 13.554 6.261 1.00 97.06 90 ASN A CA 1
ATOM 739 C C . ASN A 1 90 ? -2.518 12.586 7.198 1.00 97.06 90 ASN A C 1
ATOM 741 O O . ASN A 1 90 ? -3.068 11.597 7.694 1.00 97.06 90 ASN A O 1
ATOM 745 N N . SER A 1 91 ? -1.239 12.859 7.463 1.00 96.81 91 SER A N 1
ATOM 746 C CA . SER A 1 91 ? -0.391 11.966 8.266 1.00 96.81 91 SER A CA 1
ATOM 747 C C . SER A 1 91 ? -0.873 11.761 9.713 1.00 96.81 91 SER A C 1
ATOM 749 O O . SER A 1 91 ? -0.758 10.654 10.251 1.00 96.81 91 SER A O 1
ATOM 751 N N . HIS A 1 92 ? -1.417 12.790 10.369 1.00 96.56 92 HIS A N 1
ATOM 752 C CA . HIS A 1 92 ? -1.911 12.703 11.753 1.00 96.56 92 HIS A CA 1
ATOM 753 C C . HIS A 1 92 ? -3.266 12.017 11.840 1.00 96.56 92 HIS A C 1
ATOM 755 O O . HIS A 1 92 ? -3.472 11.165 12.705 1.00 96.56 92 HIS A O 1
ATOM 761 N N . GLU A 1 93 ? -4.174 12.356 10.929 1.00 98.12 93 GLU A N 1
ATOM 762 C CA . GLU A 1 93 ? -5.491 11.736 10.822 1.00 98.12 93 GLU A CA 1
ATOM 763 C C . GLU A 1 93 ? -5.362 10.248 10.507 1.00 98.12 93 GLU A C 1
ATOM 765 O O . GLU A 1 93 ? -6.029 9.431 11.135 1.00 98.12 93 GLU A O 1
ATOM 770 N N . LEU A 1 94 ? -4.440 9.874 9.615 1.00 98.62 94 LEU A N 1
ATOM 771 C CA . LEU A 1 94 ? -4.169 8.476 9.302 1.00 98.62 94 LEU A CA 1
ATOM 772 C C . LEU A 1 94 ? -3.625 7.704 10.507 1.00 98.62 94 LEU A C 1
ATOM 774 O O . LEU A 1 94 ? -4.082 6.594 10.787 1.00 98.62 94 LEU A O 1
ATOM 778 N N . LYS A 1 95 ? -2.686 8.293 11.259 1.00 98.44 95 LYS A N 1
ATOM 779 C CA . LYS A 1 95 ? -2.19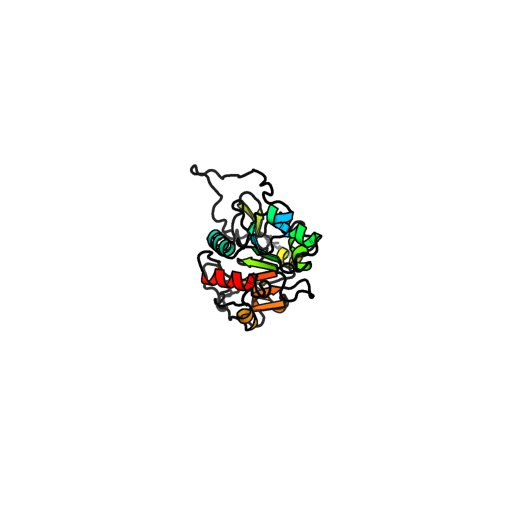2 7.694 12.506 1.00 98.44 95 LYS A CA 1
ATOM 780 C C . LYS A 1 95 ? -3.339 7.458 13.480 1.00 98.44 95 LYS A C 1
ATOM 782 O O . LYS A 1 95 ? -3.483 6.349 13.995 1.00 98.44 95 LYS A O 1
ATOM 787 N N . ARG A 1 96 ? -4.166 8.483 13.706 1.00 98.31 96 ARG A N 1
ATOM 788 C CA . ARG A 1 96 ? -5.309 8.401 14.618 1.00 98.31 96 ARG A CA 1
ATOM 789 C C . ARG A 1 96 ? -6.323 7.356 14.161 1.00 98.31 96 ARG A C 1
ATOM 791 O O . ARG A 1 96 ? -6.787 6.563 14.972 1.00 98.31 96 ARG A O 1
ATOM 798 N N . TRP A 1 97 ? -6.620 7.310 12.868 1.00 98.75 97 TRP A N 1
ATOM 799 C CA . TRP A 1 97 ? -7.508 6.327 12.259 1.00 98.75 97 TRP A CA 1
ATOM 800 C C . TRP A 1 97 ? -7.019 4.889 12.484 1.00 98.75 97 TRP A C 1
ATOM 802 O O . TRP A 1 97 ? -7.789 4.043 12.942 1.00 98.75 97 TRP A O 1
ATOM 812 N N . MET A 1 98 ? -5.727 4.615 12.260 1.00 98.88 98 MET A N 1
ATOM 813 C CA . MET A 1 98 ? -5.143 3.299 12.543 1.00 98.88 98 MET A CA 1
ATOM 814 C C . MET A 1 98 ? -5.206 2.959 14.039 1.00 98.88 98 MET A C 1
ATOM 816 O O . MET A 1 98 ? -5.566 1.838 14.394 1.00 98.88 98 MET A O 1
ATOM 820 N N . GLU A 1 99 ? -4.898 3.914 14.926 1.00 98.75 99 GLU A N 1
ATOM 821 C CA . GLU A 1 99 ? -5.007 3.732 16.383 1.00 98.75 99 GLU A CA 1
ATOM 822 C C . GLU A 1 99 ? -6.429 3.375 16.811 1.00 98.75 99 GLU A C 1
ATOM 824 O O . GLU A 1 99 ? -6.613 2.460 17.611 1.00 98.75 99 GLU A O 1
ATOM 829 N N . LEU A 1 100 ? -7.436 4.070 16.282 1.00 98.69 100 LEU A N 1
ATOM 830 C CA . LEU A 1 100 ? -8.840 3.807 16.585 1.00 98.69 100 LEU A CA 1
ATOM 831 C C . LEU A 1 100 ? -9.243 2.392 16.162 1.00 98.69 100 LEU A C 1
ATOM 833 O O . LEU A 1 100 ? -9.789 1.656 16.981 1.00 98.69 100 LEU A O 1
ATOM 837 N N . HIS A 1 101 ? -8.912 1.980 14.934 1.00 98.69 101 HIS A N 1
ATOM 838 C CA . HIS A 1 101 ? -9.241 0.638 14.443 1.00 98.69 101 HIS A CA 1
ATOM 839 C C . HIS A 1 101 ? -8.510 -0.479 15.191 1.00 98.69 101 HIS A C 1
ATOM 841 O O . HIS A 1 101 ? -9.102 -1.529 15.430 1.00 98.69 101 HIS A O 1
ATOM 847 N N . VAL A 1 102 ? -7.259 -0.259 15.603 1.00 98.69 102 VAL A N 1
ATOM 848 C CA . VAL A 1 102 ? -6.524 -1.206 16.460 1.00 98.69 102 VAL A CA 1
ATOM 849 C C . VAL A 1 102 ? -7.168 -1.295 17.844 1.00 98.69 102 VAL A C 1
ATOM 851 O O . VAL A 1 102 ? -7.436 -2.388 18.329 1.00 98.69 102 VAL A O 1
ATOM 854 N N . ASN A 1 103 ? -7.456 -0.157 18.479 1.00 98.38 103 ASN A N 1
ATOM 855 C CA . ASN A 1 103 ? -7.981 -0.115 19.847 1.00 98.38 103 ASN A CA 1
ATOM 856 C C . ASN A 1 103 ? -9.424 -0.624 19.963 1.00 98.38 103 ASN A C 1
ATOM 858 O O . ASN A 1 103 ? -9.845 -1.028 21.047 1.00 98.38 103 ASN A O 1
ATOM 862 N N . LYS A 1 104 ? -10.200 -0.552 18.878 1.00 98.12 104 LYS A N 1
ATOM 863 C CA . LYS A 1 104 ? -11.594 -1.007 18.822 1.00 98.12 104 LYS A CA 1
ATOM 864 C C . LYS A 1 104 ? -11.763 -2.385 18.183 1.00 98.12 104 LYS A C 1
ATOM 866 O O . LYS A 1 104 ? -12.895 -2.841 18.093 1.00 98.12 104 LYS A O 1
ATOM 871 N N . ASP A 1 105 ? -10.668 -3.030 17.775 1.00 97.25 105 ASP A N 1
ATOM 872 C CA . ASP A 1 105 ? -10.676 -4.317 17.066 1.00 97.25 105 ASP A CA 1
ATOM 873 C C . ASP A 1 105 ? -11.535 -4.290 15.783 1.00 97.25 105 ASP A C 1
ATOM 875 O O . ASP A 1 105 ? -12.281 -5.209 15.457 1.00 97.25 105 ASP A O 1
ATOM 879 N N . THR A 1 106 ? -11.456 -3.181 15.041 1.00 97.38 106 THR A N 1
ATOM 880 C CA . THR A 1 106 ? -12.231 -2.942 13.810 1.00 97.38 106 THR A CA 1
ATOM 881 C C . THR A 1 106 ? -11.362 -2.797 12.561 1.00 97.38 106 THR A C 1
ATOM 883 O O . THR A 1 106 ? -11.869 -2.395 11.508 1.00 97.38 106 THR A O 1
ATOM 886 N N . ALA A 1 107 ? -10.069 -3.125 12.655 1.00 98.31 107 ALA A N 1
ATOM 887 C CA . ALA A 1 107 ? -9.120 -3.004 11.549 1.00 98.31 107 ALA A CA 1
ATOM 888 C C . ALA A 1 107 ? -9.455 -3.932 10.373 1.00 98.31 107 ALA A C 1
ATOM 890 O O . ALA A 1 107 ? -9.297 -3.530 9.219 1.00 98.31 107 ALA A O 1
ATOM 891 N N . TYR A 1 108 ? -9.980 -5.133 10.617 1.00 97.81 108 TYR A N 1
ATOM 892 C CA . TYR A 1 108 ? -10.446 -5.985 9.525 1.00 97.81 108 TYR A CA 1
ATOM 893 C C . TYR A 1 108 ? -11.554 -5.311 8.693 1.00 97.81 108 TYR A C 1
ATOM 895 O O . TYR A 1 108 ? -12.478 -4.680 9.214 1.00 97.81 108 TYR A O 1
ATOM 903 N N . GLY A 1 109 ? -11.424 -5.412 7.367 1.00 96.88 109 GLY A N 1
ATOM 904 C CA . GLY A 1 109 ? -12.298 -4.745 6.396 1.00 96.88 109 GLY A CA 1
ATOM 905 C C . GLY A 1 109 ? -12.035 -3.244 6.227 1.00 96.88 109 GLY A C 1
ATOM 906 O O . GLY A 1 109 ? -12.721 -2.600 5.438 1.00 96.88 109 GLY A O 1
ATOM 907 N N . SER A 1 110 ? -11.058 -2.678 6.942 1.00 98.44 110 SER A N 1
ATOM 908 C CA . SER A 1 110 ? -10.564 -1.324 6.686 1.00 98.44 110 SER A CA 1
ATOM 909 C C . SER A 1 110 ? -9.341 -1.351 5.758 1.00 98.44 110 SER A C 1
ATOM 911 O O . SER A 1 110 ? -8.575 -2.320 5.758 1.00 98.44 110 SER A O 1
ATOM 913 N N . VAL A 1 111 ? -9.174 -0.304 4.947 1.00 98.81 111 VAL A N 1
ATOM 914 C CA . VAL A 1 111 ? -8.143 -0.203 3.908 1.00 98.81 111 VAL A CA 1
ATOM 915 C C . VAL A 1 111 ? -7.533 1.186 3.889 1.00 98.81 111 VAL A C 1
ATOM 917 O O . VAL A 1 111 ? -8.261 2.173 3.828 1.00 98.81 111 VAL A O 1
ATOM 920 N N . CYS A 1 112 ? -6.206 1.247 3.840 1.00 98.81 112 CYS A N 1
ATOM 921 C CA . CYS A 1 112 ? -5.449 2.459 3.560 1.00 98.81 112 CYS A CA 1
ATOM 922 C C . CYS A 1 112 ? -4.650 2.313 2.260 1.00 98.81 112 CYS A C 1
ATOM 924 O O . CYS A 1 112 ? -3.842 1.395 2.133 1.00 98.81 112 CYS A O 1
ATOM 926 N N . VAL A 1 113 ? -4.807 3.242 1.318 1.00 98.88 113 VAL A N 1
ATOM 927 C CA . VAL A 1 113 ? -3.910 3.364 0.157 1.00 98.88 113 VAL A CA 1
ATOM 928 C C . VAL A 1 113 ? -2.831 4.406 0.457 1.00 98.88 113 VAL A C 1
ATOM 930 O O . VAL A 1 113 ? -3.131 5.575 0.678 1.00 98.88 113 VAL A O 1
ATOM 933 N N . MET A 1 114 ? -1.565 3.994 0.445 1.00 98.75 114 MET A N 1
ATOM 934 C CA . MET A 1 114 ? -0.397 4.868 0.579 1.00 98.75 114 MET A CA 1
ATOM 935 C C . MET A 1 114 ? -0.013 5.416 -0.800 1.00 98.75 114 MET A C 1
ATOM 937 O O . MET A 1 114 ? 0.805 4.823 -1.500 1.00 98.75 114 MET A O 1
ATOM 941 N N . SER A 1 115 ? -0.616 6.537 -1.209 1.00 98.19 115 SER A N 1
ATOM 942 C CA . SER A 1 115 ? -0.495 7.055 -2.584 1.00 98.19 115 SER A CA 1
ATOM 943 C C . SER A 1 115 ? 0.753 7.887 -2.888 1.00 98.19 115 SER A C 1
ATOM 945 O O . SER A 1 115 ? 0.931 8.292 -4.029 1.00 98.19 115 SER A O 1
ATOM 947 N N . MET A 1 116 ? 1.617 8.168 -1.910 1.00 97.31 116 MET A N 1
ATOM 948 C CA . MET A 1 116 ? 2.756 9.088 -2.094 1.00 97.31 116 MET A CA 1
ATOM 949 C C . MET A 1 116 ? 4.118 8.385 -2.227 1.00 97.31 116 MET A C 1
ATOM 951 O O . MET A 1 116 ? 5.133 9.054 -2.418 1.00 97.31 116 MET A O 1
ATOM 955 N N . GLY A 1 117 ? 4.165 7.054 -2.093 1.00 95.56 117 GLY A N 1
ATOM 956 C CA . GLY A 1 117 ? 5.407 6.265 -2.113 1.00 95.56 117 GLY A CA 1
ATOM 957 C C . GLY A 1 117 ? 6.396 6.567 -0.992 1.00 95.56 117 GLY A C 1
ATOM 958 O O . GLY A 1 117 ? 7.561 6.182 -1.056 1.00 95.56 117 GLY A O 1
ATOM 959 N N . ILE A 1 118 ? 5.916 7.220 0.062 1.00 96.25 118 ILE A N 1
ATOM 960 C CA . ILE A 1 118 ? 6.627 7.428 1.319 1.00 96.25 118 ILE A CA 1
ATOM 961 C C . ILE A 1 118 ? 5.768 6.918 2.469 1.00 96.25 118 ILE A C 1
ATOM 963 O O . ILE A 1 118 ? 4.544 6.813 2.361 1.00 96.25 118 ILE A O 1
ATOM 967 N N . VAL A 1 119 ? 6.415 6.615 3.591 1.00 97.06 119 VAL A N 1
ATOM 968 C CA . VAL A 1 119 ? 5.725 6.354 4.856 1.00 97.06 119 VAL A CA 1
ATOM 969 C C . VAL A 1 119 ? 5.898 7.557 5.783 1.00 97.06 119 VAL A C 1
ATOM 971 O O . VAL A 1 119 ? 7.032 7.991 6.002 1.00 97.06 119 VAL A O 1
ATOM 974 N N . PRO A 1 120 ? 4.821 8.126 6.347 1.00 97.38 120 PRO A N 1
ATOM 975 C CA . PRO A 1 120 ? 4.956 9.140 7.380 1.00 97.38 120 PRO A CA 1
ATOM 976 C C . PRO A 1 120 ? 5.657 8.578 8.616 1.00 97.38 120 PRO A C 1
ATOM 978 O O . PRO A 1 120 ? 5.281 7.523 9.132 1.00 97.38 120 PRO A O 1
ATOM 981 N N . ARG A 1 121 ? 6.664 9.299 9.124 1.00 96.25 121 ARG A N 1
ATOM 982 C CA . ARG A 1 121 ? 7.443 8.902 10.311 1.00 96.25 121 ARG A CA 1
ATOM 983 C C . ARG A 1 121 ? 6.572 8.475 11.489 1.00 96.25 121 ARG A C 1
ATOM 985 O O . ARG A 1 121 ? 6.876 7.484 12.143 1.00 96.25 121 ARG A O 1
ATOM 992 N N . ASN A 1 122 ? 5.498 9.212 11.750 1.00 96.62 122 ASN A N 1
ATOM 993 C CA . ASN A 1 122 ? 4.605 8.981 12.883 1.00 96.62 122 ASN A CA 1
ATOM 994 C C . ASN A 1 122 ? 3.860 7.626 12.813 1.00 96.62 122 ASN A C 1
ATOM 996 O O . ASN A 1 122 ? 3.381 7.160 13.846 1.00 96.62 122 ASN A O 1
ATOM 1000 N N . LEU A 1 123 ? 3.789 6.971 11.645 1.00 98.38 123 LEU A N 1
ATOM 1001 C CA . LEU A 1 123 ? 3.199 5.633 11.496 1.00 98.38 123 LEU A CA 1
ATOM 1002 C C . LEU A 1 123 ? 4.160 4.500 11.865 1.00 98.38 123 LEU A C 1
ATOM 1004 O O . LEU A 1 123 ? 3.725 3.396 12.202 1.00 98.38 123 LEU A O 1
ATOM 1008 N N . ILE A 1 124 ? 5.462 4.771 11.800 1.00 97.50 124 ILE A N 1
ATOM 1009 C CA . ILE A 1 124 ? 6.533 3.790 11.997 1.00 97.50 124 ILE A CA 1
ATOM 1010 C C . ILE A 1 124 ? 7.442 4.153 13.174 1.00 97.50 124 ILE A C 1
ATOM 1012 O O . ILE A 1 124 ? 8.584 3.719 13.214 1.00 97.50 124 ILE A O 1
ATOM 1016 N N . ASP A 1 125 ? 6.958 4.951 14.125 1.00 95.38 125 ASP A N 1
ATOM 1017 C CA . ASP A 1 125 ? 7.669 5.267 15.366 1.00 95.38 125 ASP A CA 1
ATOM 1018 C C . ASP A 1 125 ? 7.075 4.457 16.542 1.00 95.38 125 ASP A C 1
ATOM 1020 O O . ASP A 1 125 ? 5.861 4.524 16.767 1.00 95.38 125 ASP A O 1
ATOM 1024 N N . PRO A 1 126 ? 7.869 3.652 17.281 1.00 96.69 126 PRO A N 1
ATOM 1025 C CA . PRO A 1 126 ? 9.273 3.312 17.019 1.00 96.69 126 PRO A CA 1
ATOM 1026 C C . PRO A 1 126 ? 9.422 2.424 15.776 1.00 96.69 126 PRO A C 1
ATOM 1028 O O . PRO A 1 126 ? 8.510 1.668 15.456 1.00 96.69 126 PRO A O 1
ATOM 1031 N N . ARG A 1 127 ? 10.587 2.459 15.117 1.00 94.56 127 ARG A N 1
ATOM 1032 C CA . ARG A 1 127 ? 10.878 1.767 13.839 1.00 94.56 127 ARG A CA 1
ATOM 1033 C C . ARG A 1 127 ? 11.043 0.250 13.963 1.00 94.56 127 ARG A C 1
ATOM 1035 O O . ARG A 1 127 ? 12.096 -0.301 13.692 1.00 94.56 127 ARG A O 1
ATOM 1042 N N . ASN A 1 128 ? 10.012 -0.419 14.446 1.00 96.06 128 ASN A N 1
ATOM 1043 C CA . ASN A 1 128 ? 9.923 -1.866 14.588 1.00 96.06 128 ASN A CA 1
ATOM 1044 C C . ASN A 1 128 ? 8.443 -2.267 14.696 1.00 96.06 128 ASN A C 1
ATOM 1046 O O . ASN A 1 128 ? 7.546 -1.428 14.616 1.00 96.06 128 ASN A O 1
ATOM 1050 N N . LYS A 1 129 ? 8.170 -3.545 14.960 1.00 98.12 129 LYS A N 1
ATOM 1051 C CA . LYS A 1 129 ? 6.812 -4.105 15.085 1.00 98.12 129 LYS A CA 1
ATOM 1052 C C . LYS A 1 129 ? 5.951 -3.508 16.213 1.00 98.12 129 LYS A C 1
ATOM 1054 O O . LYS A 1 129 ? 4.779 -3.851 16.336 1.00 98.12 129 LYS A O 1
ATOM 1059 N N . LYS A 1 130 ? 6.482 -2.607 17.051 1.00 98.31 130 LYS A N 1
ATOM 1060 C CA . LYS A 1 130 ? 5.683 -1.847 18.031 1.00 98.31 130 LYS A CA 1
ATOM 1061 C C . LYS A 1 130 ? 5.025 -0.597 17.433 1.00 98.31 130 LYS A C 1
ATOM 1063 O O . LYS A 1 130 ? 4.204 0.010 18.131 1.00 98.31 130 LYS A O 1
ATOM 1068 N N . CYS A 1 131 ? 5.357 -0.216 16.198 1.00 98.69 131 CYS A N 1
ATOM 1069 C CA . CYS A 1 131 ? 4.737 0.912 15.510 1.00 98.69 131 CYS A CA 1
ATOM 1070 C C . CYS A 1 131 ? 3.252 0.686 15.212 1.00 98.69 131 CYS A C 1
ATOM 1072 O O . CYS A 1 131 ? 2.751 -0.444 15.242 1.00 98.69 131 CYS A O 1
ATOM 1074 N N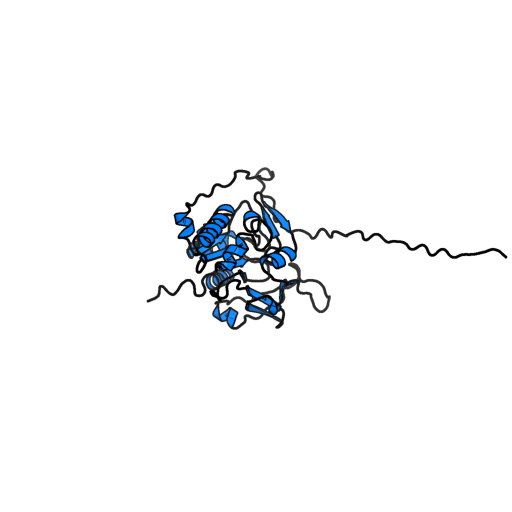 . ILE A 1 132 ? 2.535 1.771 14.911 1.00 98.81 132 ILE A N 1
ATOM 1075 C CA . ILE A 1 132 ? 1.105 1.682 14.622 1.00 98.81 132 ILE A CA 1
ATOM 1076 C C . ILE A 1 132 ? 0.821 0.990 13.285 1.00 98.81 132 ILE A C 1
ATOM 1078 O O . ILE A 1 132 ? -0.130 0.217 13.217 1.00 98.81 132 ILE A O 1
ATOM 1082 N N . LEU A 1 133 ? 1.669 1.175 12.264 1.00 98.81 133 LEU A N 1
ATOM 1083 C CA . LEU A 1 133 ? 1.510 0.503 10.971 1.00 98.81 133 LEU A CA 1
ATOM 1084 C C . LEU A 1 133 ? 1.470 -1.022 11.139 1.00 98.81 133 LEU A C 1
ATOM 1086 O O . LEU A 1 133 ? 0.535 -1.670 10.674 1.00 98.81 133 LEU A O 1
ATOM 1090 N N . TYR A 1 134 ? 2.446 -1.599 11.847 1.00 98.81 134 TYR A N 1
ATOM 1091 C CA . TYR A 1 134 ? 2.481 -3.044 12.078 1.00 98.81 134 TYR A CA 1
ATOM 1092 C C . TYR A 1 134 ? 1.294 -3.519 12.914 1.00 98.81 134 TYR A C 1
ATOM 1094 O O . TYR A 1 134 ? 0.658 -4.513 12.574 1.00 98.81 134 TYR A O 1
ATOM 1102 N N . LYS A 1 135 ? 0.956 -2.797 13.988 1.00 98.88 135 LYS A N 1
ATOM 1103 C CA . LYS A 1 135 ? -0.200 -3.131 14.834 1.00 98.88 135 LYS A CA 1
ATOM 1104 C C . LYS A 1 135 ? -1.505 -3.142 14.041 1.00 98.88 135 LYS A C 1
ATOM 1106 O O . LYS A 1 135 ? -2.313 -4.043 14.233 1.00 98.88 135 LYS A O 1
ATOM 1111 N N . TYR A 1 136 ? -1.686 -2.191 13.129 1.00 98.94 136 TYR A N 1
ATOM 1112 C CA . TYR A 1 136 ? -2.842 -2.130 12.240 1.00 98.94 136 TYR A CA 1
ATOM 1113 C C . TYR A 1 136 ? -2.909 -3.337 11.292 1.00 98.94 136 TYR A C 1
ATOM 1115 O O . TYR A 1 136 ? -3.952 -3.983 11.192 1.00 98.94 136 TYR A O 1
ATOM 1123 N N . LEU A 1 137 ? -1.786 -3.703 10.667 1.00 98.88 137 LEU A N 1
ATOM 1124 C CA . LEU A 1 137 ? -1.684 -4.898 9.820 1.00 98.88 137 LEU A CA 1
ATOM 1125 C C . LEU A 1 137 ? -1.967 -6.188 10.609 1.00 98.88 137 LEU A C 1
ATOM 1127 O O . LEU A 1 137 ? -2.699 -7.062 10.146 1.00 98.88 137 LEU A O 1
ATOM 1131 N N . PHE A 1 138 ? -1.422 -6.296 11.821 1.00 98.62 138 PHE A N 1
ATOM 1132 C CA . PHE A 1 138 ? -1.622 -7.443 12.708 1.00 98.62 138 PHE A CA 1
ATOM 1133 C C . PHE A 1 138 ? -3.061 -7.533 13.244 1.00 98.62 138 PHE A C 1
ATOM 1135 O O . PHE A 1 138 ? -3.579 -8.628 13.447 1.00 98.62 138 PHE A O 1
ATOM 1142 N N . ALA A 1 139 ? -3.758 -6.406 13.398 1.00 98.62 139 ALA A N 1
ATOM 1143 C CA . ALA A 1 139 ? -5.188 -6.369 13.717 1.00 98.62 139 ALA A CA 1
ATOM 1144 C C . ALA A 1 139 ? -6.091 -6.727 12.513 1.00 98.62 139 ALA A C 1
ATOM 1146 O O . ALA A 1 139 ? -7.311 -6.774 12.642 1.00 98.62 139 ALA A O 1
ATOM 1147 N N . GLY A 1 140 ? -5.514 -7.000 11.336 1.00 98.38 140 GLY A N 1
ATOM 1148 C CA . GLY A 1 140 ? -6.255 -7.385 10.134 1.00 98.38 140 GLY A CA 1
ATOM 1149 C C . GLY A 1 140 ? -6.554 -6.242 9.170 1.00 98.38 140 GLY A C 1
ATOM 1150 O O . GLY A 1 140 ? -7.312 -6.448 8.223 1.00 98.38 140 GLY A O 1
ATOM 1151 N N . GLY A 1 141 ? -5.973 -5.062 9.375 1.00 98.69 141 GLY A N 1
ATOM 1152 C CA . GLY A 1 141 ? -6.047 -3.948 8.435 1.00 98.69 141 GLY A CA 1
ATOM 1153 C C . GLY A 1 141 ? -5.314 -4.217 7.119 1.00 98.69 141 GLY A C 1
ATOM 1154 O O . GLY A 1 141 ? -4.352 -4.991 7.077 1.00 98.69 141 GLY A O 1
ATOM 1155 N N . ARG A 1 142 ? -5.764 -3.571 6.037 1.00 98.81 142 ARG A N 1
ATOM 1156 C CA . ARG A 1 142 ? -5.147 -3.677 4.707 1.00 98.81 142 ARG A CA 1
ATOM 1157 C C . ARG A 1 142 ? -4.445 -2.373 4.342 1.00 98.81 142 ARG A C 1
ATOM 1159 O O . ARG A 1 142 ? -5.036 -1.301 4.425 1.00 98.81 142 ARG A O 1
ATOM 1166 N N . VAL A 1 143 ? -3.201 -2.462 3.886 1.00 98.94 143 VAL A N 1
ATOM 1167 C CA . VAL A 1 143 ? -2.450 -1.323 3.343 1.00 98.94 143 VAL A CA 1
ATOM 1168 C C . VAL A 1 143 ? -2.076 -1.623 1.902 1.00 98.94 143 VAL A C 1
ATOM 1170 O O . VAL A 1 143 ? -1.474 -2.657 1.648 1.00 98.94 143 VAL A O 1
ATOM 1173 N N . VAL A 1 144 ? -2.402 -0.731 0.969 1.00 98.81 144 VAL A N 1
ATOM 1174 C CA . VAL A 1 144 ? -1.935 -0.793 -0.422 1.00 98.81 144 VAL A CA 1
ATOM 1175 C C . VAL A 1 144 ? -0.845 0.246 -0.617 1.00 98.81 144 VAL A C 1
ATOM 1177 O O . VAL A 1 144 ? -1.095 1.444 -0.524 1.00 98.81 144 VAL A O 1
ATOM 1180 N N . TRP A 1 145 ? 0.369 -0.212 -0.874 1.00 98.50 145 TRP A N 1
ATOM 1181 C CA . TRP A 1 145 ? 1.535 0.615 -1.120 1.00 98.50 145 TRP A CA 1
ATOM 1182 C C . TRP A 1 145 ? 1.724 0.870 -2.606 1.00 98.50 145 TRP A C 1
ATOM 1184 O O . TRP A 1 145 ? 1.861 -0.075 -3.389 1.00 98.50 145 TRP A O 1
ATOM 1194 N N . ILE A 1 146 ? 1.781 2.153 -2.959 1.00 96.50 146 ILE A N 1
ATOM 1195 C CA . ILE A 1 146 ? 2.103 2.631 -4.299 1.00 96.50 146 ILE A CA 1
ATOM 1196 C C . ILE A 1 146 ? 3.500 3.233 -4.283 1.00 96.50 146 ILE A C 1
ATOM 1198 O O . ILE A 1 146 ? 3.820 4.011 -3.391 1.00 96.50 146 ILE A O 1
ATOM 1202 N N . GLY A 1 147 ? 4.314 2.891 -5.277 1.00 91.06 147 GLY A N 1
ATOM 1203 C CA . GLY A 1 147 ? 5.708 3.314 -5.385 1.00 91.06 147 GLY A CA 1
ATOM 1204 C C . GLY A 1 147 ? 6.651 2.115 -5.388 1.00 91.06 147 GLY A C 1
ATOM 1205 O O . GLY A 1 147 ? 6.226 0.970 -5.502 1.00 91.06 147 GLY A O 1
ATOM 1206 N N . ASP A 1 148 ? 7.948 2.380 -5.274 1.00 90.75 148 ASP A N 1
ATOM 1207 C CA . ASP A 1 148 ? 8.981 1.370 -5.499 1.00 90.75 148 ASP A CA 1
ATOM 1208 C C . ASP A 1 148 ? 9.175 0.409 -4.310 1.00 90.75 148 ASP A C 1
ATOM 1210 O O . ASP A 1 148 ? 8.414 -0.550 -4.166 1.00 90.75 148 ASP A O 1
ATOM 1214 N N . TYR A 1 149 ? 10.188 0.624 -3.466 1.00 94.19 149 TYR A N 1
ATOM 1215 C CA . TYR A 1 149 ? 10.503 -0.257 -2.340 1.00 94.19 149 TYR A CA 1
ATOM 1216 C C . TYR A 1 149 ? 9.781 0.236 -1.068 1.00 94.19 149 TYR A C 1
ATOM 1218 O O . TYR A 1 149 ? 10.034 1.367 -0.635 1.00 94.19 149 TYR A O 1
ATOM 1226 N N . PRO A 1 150 ? 8.886 -0.562 -0.445 1.00 96.00 150 PRO A N 1
ATOM 1227 C CA . PRO A 1 150 ? 8.158 -0.143 0.748 1.00 96.00 150 PRO A CA 1
ATOM 1228 C C . PRO A 1 150 ? 9.072 0.271 1.895 1.00 96.00 150 PRO A C 1
ATOM 1230 O O . PRO A 1 150 ? 10.025 -0.428 2.215 1.00 96.00 150 PRO A O 1
ATOM 1233 N N . LEU A 1 151 ? 8.747 1.389 2.545 1.00 95.75 151 LEU A N 1
ATOM 1234 C CA . LEU A 1 151 ? 9.470 1.927 3.708 1.00 95.75 151 LEU A CA 1
ATOM 1235 C C . LEU A 1 151 ? 10.940 2.321 3.456 1.00 95.75 151 LEU A C 1
ATOM 1237 O O . LEU A 1 151 ? 11.630 2.686 4.405 1.00 95.75 151 LEU A O 1
ATOM 1241 N N . TRP A 1 152 ? 11.405 2.334 2.200 1.00 94.19 152 TRP A N 1
ATOM 1242 C CA . TRP A 1 152 ? 12.750 2.815 1.859 1.00 94.19 152 TRP A CA 1
ATOM 1243 C C . TRP A 1 152 ? 12.923 4.303 2.179 1.00 94.19 152 TRP A C 1
ATOM 1245 O O . TRP A 1 152 ? 13.989 4.734 2.625 1.00 94.19 152 TRP A O 1
ATOM 1255 N N . VAL A 1 153 ? 11.864 5.088 1.944 1.00 93.62 153 VAL A N 1
ATOM 1256 C CA . VAL A 1 153 ? 11.811 6.534 2.183 1.00 93.62 153 VAL A CA 1
ATOM 1257 C C . VAL A 1 153 ? 10.784 6.849 3.267 1.00 93.62 153 VAL A C 1
ATOM 1259 O O . VAL A 1 153 ? 9.585 6.598 3.112 1.00 93.62 153 VAL A O 1
ATOM 1262 N N . ILE A 1 154 ? 11.262 7.449 4.355 1.00 94.81 154 ILE A N 1
ATOM 1263 C CA . ILE A 1 154 ? 10.440 7.970 5.445 1.00 94.81 154 ILE A CA 1
ATOM 1264 C C . ILE A 1 154 ? 10.228 9.461 5.209 1.00 94.81 154 ILE A C 1
ATOM 1266 O O . ILE A 1 154 ? 11.191 10.226 5.172 1.00 94.81 154 ILE A O 1
ATOM 1270 N N . GLY A 1 155 ? 8.972 9.878 5.084 1.00 93.62 155 GLY A N 1
ATOM 1271 C CA . GLY A 1 155 ? 8.599 11.283 4.983 1.00 93.62 155 GLY A CA 1
ATOM 1272 C C . GLY A 1 155 ? 8.385 11.921 6.355 1.00 93.62 155 GLY A C 1
ATOM 1273 O O . GLY A 1 155 ? 7.961 11.271 7.317 1.00 93.62 155 GLY A O 1
ATOM 1274 N N . SER A 1 156 ? 8.681 13.209 6.457 1.00 91.81 156 SER A N 1
ATOM 1275 C CA . SER A 1 156 ? 8.362 14.074 7.595 1.00 91.81 156 SER A CA 1
ATOM 1276 C C . SER A 1 156 ? 7.772 15.391 7.080 1.00 91.81 156 SER A C 1
ATOM 1278 O O . SER A 1 156 ? 8.028 15.774 5.938 1.00 91.81 156 SER A O 1
ATOM 1280 N N . GLU A 1 157 ? 6.985 16.068 7.917 1.00 88.81 157 GLU A N 1
ATOM 1281 C CA . GLU A 1 157 ? 6.391 17.372 7.592 1.00 88.81 157 GLU A CA 1
ATOM 1282 C C . GLU A 1 157 ? 7.439 18.377 7.102 1.00 88.81 157 GLU A C 1
ATOM 1284 O O . GLU A 1 157 ? 8.576 18.374 7.573 1.00 88.81 157 GLU A O 1
ATOM 1289 N N . GLY A 1 158 ? 7.050 19.264 6.186 1.00 84.38 158 GLY A N 1
ATOM 1290 C CA . GLY A 1 158 ? 7.952 20.242 5.573 1.00 84.38 158 GLY A CA 1
ATOM 1291 C C . GLY A 1 158 ? 8.743 19.685 4.386 1.00 84.38 158 GLY A C 1
ATOM 1292 O O . GLY A 1 158 ? 9.737 20.282 3.983 1.00 84.38 158 GLY A O 1
ATOM 1293 N N . GLY A 1 159 ? 8.321 18.543 3.836 1.00 85.06 159 GLY A N 1
ATOM 1294 C CA . GLY A 1 159 ? 8.927 17.917 2.660 1.00 85.06 159 GLY A CA 1
ATOM 1295 C C . GLY A 1 159 ? 10.217 17.140 2.939 1.00 85.06 159 GLY A C 1
ATOM 1296 O O . GLY A 1 159 ? 10.866 16.686 1.999 1.00 85.06 159 GLY A O 1
ATOM 1297 N N . TYR A 1 160 ? 10.605 16.958 4.205 1.00 86.75 160 TYR A N 1
ATOM 1298 C CA . TYR A 1 160 ? 11.839 16.254 4.551 1.00 86.75 160 TYR A CA 1
ATOM 1299 C C . TYR A 1 160 ? 11.708 14.744 4.355 1.00 86.75 160 TYR A C 1
ATOM 1301 O O . TYR A 1 160 ? 10.695 14.136 4.707 1.00 86.75 160 TYR A O 1
ATOM 1309 N N . THR A 1 161 ? 12.778 14.121 3.859 1.00 89.69 161 THR A N 1
ATOM 1310 C CA . THR A 1 161 ? 12.876 12.664 3.747 1.00 89.69 161 THR A CA 1
ATOM 1311 C C . THR A 1 161 ? 14.167 12.117 4.320 1.00 89.69 161 THR A C 1
ATOM 1313 O O . THR A 1 161 ? 15.232 12.725 4.234 1.00 89.69 161 THR A O 1
ATOM 1316 N N . GLU A 1 162 ? 14.065 10.915 4.873 1.00 91.12 162 GLU A N 1
ATOM 1317 C CA . GLU A 1 162 ? 15.204 10.088 5.246 1.00 91.12 162 GLU A CA 1
ATOM 1318 C C . GLU A 1 162 ? 15.102 8.749 4.512 1.00 91.12 162 GLU A C 1
ATOM 1320 O O . GLU A 1 162 ? 14.037 8.131 4.479 1.00 91.12 162 GLU A O 1
ATOM 1325 N N . SER A 1 163 ? 16.210 8.298 3.925 1.00 90.12 163 SER A N 1
ATOM 1326 C CA . SER A 1 163 ? 16.306 6.973 3.307 1.00 90.12 163 SER A CA 1
ATOM 1327 C C . SER A 1 163 ? 17.005 6.012 4.259 1.00 90.12 163 SER A C 1
ATOM 1329 O O . SER A 1 163 ? 18.088 6.339 4.743 1.00 90.12 163 SER A O 1
ATOM 1331 N N . PHE A 1 164 ? 16.407 4.844 4.491 1.00 82.62 164 PHE A N 1
ATOM 1332 C CA . PHE A 1 164 ? 16.930 3.823 5.412 1.00 82.62 164 PHE A CA 1
ATOM 1333 C C . PHE A 1 164 ? 17.322 2.508 4.736 1.00 82.62 164 PHE A C 1
ATOM 1335 O O . PHE A 1 164 ? 17.797 1.600 5.407 1.00 82.62 164 PHE A O 1
ATOM 1342 N N . GLY A 1 165 ? 17.145 2.396 3.422 1.00 83.06 165 GLY A N 1
ATOM 1343 C CA . GLY A 1 165 ? 17.394 1.137 2.732 1.00 83.06 165 GLY A CA 1
ATOM 1344 C C . GLY A 1 165 ? 16.297 0.105 3.003 1.00 83.06 165 GLY A C 1
ATOM 1345 O O . GLY A 1 165 ? 15.130 0.454 3.193 1.00 83.06 165 GLY A O 1
ATOM 1346 N N . ASP A 1 166 ? 16.673 -1.167 2.991 1.00 86.62 166 ASP A N 1
ATOM 1347 C CA . ASP A 1 166 ? 15.792 -2.323 3.162 1.00 86.62 166 ASP A CA 1
ATOM 1348 C C . ASP A 1 166 ? 15.588 -2.747 4.628 1.00 86.62 166 ASP A C 1
ATOM 1350 O O . ASP A 1 166 ? 14.612 -3.442 4.920 1.00 86.62 166 ASP A O 1
ATOM 1354 N N . GLU A 1 167 ? 16.430 -2.278 5.555 1.00 91.06 167 GLU A N 1
ATOM 1355 C CA . GLU A 1 167 ? 16.409 -2.647 6.982 1.00 91.06 167 GLU A CA 1
ATOM 1356 C C . GLU A 1 167 ? 15.035 -2.431 7.636 1.00 91.06 167 GLU A C 1
ATOM 1358 O O . GLU A 1 167 ? 14.489 -3.326 8.274 1.00 91.06 167 GLU A O 1
ATOM 1363 N N . ILE A 1 168 ? 14.412 -1.267 7.425 1.00 93.69 168 ILE A N 1
ATOM 1364 C CA . ILE A 1 168 ? 13.118 -0.939 8.051 1.00 93.69 168 ILE A CA 1
ATOM 1365 C C . ILE A 1 168 ? 11.985 -1.804 7.498 1.00 93.69 168 ILE A C 1
ATOM 1367 O O . ILE A 1 168 ? 11.060 -2.174 8.226 1.00 93.69 168 ILE A O 1
ATOM 1371 N N . ALA A 1 169 ? 12.044 -2.135 6.209 1.00 95.31 169 ALA A N 1
ATOM 1372 C CA . ALA A 1 169 ? 11.080 -3.037 5.600 1.00 95.31 169 ALA A CA 1
ATOM 1373 C C . ALA A 1 169 ? 11.235 -4.457 6.149 1.00 95.31 169 ALA A C 1
ATOM 1375 O O . ALA A 1 169 ? 10.231 -5.116 6.404 1.00 95.31 169 ALA A O 1
ATOM 1376 N N . TRP A 1 170 ? 12.463 -4.907 6.400 1.00 95.62 170 TRP A N 1
ATOM 1377 C CA . TRP A 1 170 ? 12.698 -6.171 7.083 1.00 95.62 170 TRP A CA 1
ATOM 1378 C C . TRP A 1 170 ? 12.170 -6.141 8.524 1.00 95.62 170 TRP A C 1
ATOM 1380 O O . TRP A 1 170 ? 11.339 -6.968 8.891 1.00 95.62 170 TRP A O 1
ATOM 1390 N N . ASP A 1 171 ? 12.550 -5.140 9.316 1.00 96.56 171 ASP A N 1
ATOM 1391 C CA . ASP A 1 171 ? 12.215 -5.068 10.742 1.00 96.56 171 ASP A CA 1
ATOM 1392 C C . ASP A 1 171 ? 10.712 -4.922 11.020 1.00 96.56 171 ASP A C 1
ATOM 1394 O O . ASP A 1 171 ? 10.211 -5.398 12.045 1.00 96.56 171 ASP A O 1
ATOM 1398 N N . ILE A 1 172 ? 9.980 -4.242 10.134 1.00 97.94 172 ILE A N 1
ATOM 1399 C CA . ILE A 1 172 ? 8.540 -4.005 10.283 1.00 97.94 172 ILE A CA 1
ATOM 1400 C C . ILE A 1 172 ? 7.730 -5.032 9.492 1.00 97.94 172 ILE A C 1
ATOM 1402 O O . ILE A 1 172 ? 6.765 -5.570 10.024 1.00 97.94 172 ILE A O 1
ATOM 1406 N N . LEU A 1 173 ? 8.086 -5.301 8.236 1.00 98.00 173 LEU A N 1
ATOM 1407 C CA . LEU A 1 173 ? 7.258 -6.074 7.305 1.00 98.00 173 LEU A CA 1
ATOM 1408 C C . LEU A 1 173 ? 7.803 -7.488 7.035 1.00 98.00 173 LEU A C 1
ATOM 1410 O O . LEU A 1 173 ? 7.139 -8.277 6.371 1.00 98.00 173 LEU A O 1
ATOM 1414 N N . ASP A 1 174 ? 8.985 -7.853 7.536 1.00 97.56 174 ASP A N 1
ATOM 1415 C CA . ASP A 1 174 ? 9.657 -9.126 7.233 1.00 97.56 174 ASP A CA 1
ATOM 1416 C C . ASP A 1 174 ? 9.787 -9.373 5.712 1.00 97.56 174 ASP A C 1
ATOM 1418 O O . ASP A 1 174 ? 9.603 -10.497 5.235 1.00 97.56 174 ASP A O 1
ATOM 1422 N N . ILE A 1 175 ? 10.002 -8.321 4.917 1.00 96.19 175 ILE A N 1
ATOM 1423 C CA . ILE A 1 175 ? 10.188 -8.424 3.463 1.00 96.19 175 ILE A CA 1
ATOM 1424 C C . ILE A 1 175 ? 11.624 -8.086 3.090 1.00 96.19 175 ILE A C 1
ATOM 1426 O O . ILE A 1 175 ? 12.206 -7.144 3.623 1.00 96.19 175 ILE A O 1
ATOM 1430 N N . SER A 1 176 ? 12.174 -8.839 2.143 1.00 95.12 176 SER A N 1
ATOM 1431 C CA . SER A 1 176 ? 13.475 -8.565 1.548 1.00 95.12 176 SER A CA 1
ATOM 1432 C C . SER A 1 176 ? 13.368 -8.615 0.030 1.00 95.12 176 SER A C 1
ATOM 1434 O O . SER A 1 176 ? 12.577 -9.369 -0.554 1.00 95.12 176 SER A O 1
ATOM 1436 N N . GLY A 1 177 ? 14.158 -7.769 -0.606 1.00 93.31 177 GLY A N 1
ATOM 1437 C CA . GLY A 1 177 ? 14.169 -7.584 -2.037 1.00 93.31 177 GLY A CA 1
ATOM 1438 C C . GLY A 1 177 ? 15.431 -6.871 -2.480 1.00 93.31 177 GLY A C 1
ATOM 1439 O O . GLY A 1 177 ? 16.355 -6.653 -1.703 1.00 93.31 177 GLY A O 1
ATOM 1440 N N . GLY A 1 178 ? 15.466 -6.490 -3.745 1.00 91.81 178 GLY A N 1
ATOM 1441 C CA . GLY A 1 178 ? 16.602 -5.778 -4.302 1.00 91.81 178 GLY A CA 1
ATOM 1442 C C . GLY A 1 178 ? 16.292 -5.186 -5.661 1.00 91.81 178 GLY A C 1
ATOM 1443 O O . GLY A 1 178 ? 15.193 -5.339 -6.198 1.00 91.81 178 GLY A O 1
ATOM 1444 N N . ARG A 1 179 ? 17.283 -4.507 -6.235 1.00 91.44 179 ARG A N 1
ATOM 1445 C CA . ARG A 1 179 ? 17.221 -4.075 -7.630 1.00 91.44 179 ARG A CA 1
ATOM 1446 C C . ARG A 1 179 ? 17.446 -5.269 -8.539 1.00 91.44 179 ARG A C 1
ATOM 1448 O O . ARG A 1 179 ? 18.352 -6.068 -8.311 1.00 91.44 179 ARG A O 1
ATOM 1455 N N . LEU A 1 180 ? 16.631 -5.373 -9.582 1.00 88.94 180 LEU A N 1
ATOM 1456 C CA . LEU A 1 180 ? 16.951 -6.264 -10.689 1.00 88.94 180 LEU A CA 1
ATOM 1457 C C . LEU A 1 180 ? 18.230 -5.772 -11.365 1.00 88.94 180 LEU A C 1
ATOM 1459 O O . LEU A 1 180 ? 18.507 -4.574 -11.368 1.00 88.94 180 LEU A O 1
ATOM 1463 N N . VAL A 1 181 ? 18.994 -6.695 -11.934 1.00 87.25 181 VAL A N 1
ATOM 1464 C CA . VAL A 1 181 ? 20.193 -6.384 -12.714 1.00 87.25 181 VAL A CA 1
ATOM 1465 C C . VAL A 1 181 ? 19.980 -6.796 -14.159 1.00 87.25 181 VAL A C 1
ATOM 1467 O O . VAL A 1 181 ? 19.283 -7.774 -14.442 1.00 87.25 181 VAL A O 1
ATOM 1470 N N . ASP A 1 182 ? 20.575 -6.040 -15.067 1.00 82.00 182 ASP A N 1
ATOM 1471 C CA . ASP A 1 182 ? 20.750 -6.455 -16.445 1.00 82.00 182 ASP A CA 1
ATOM 1472 C C . ASP A 1 182 ? 21.709 -7.655 -16.498 1.00 82.00 182 ASP A C 1
ATOM 1474 O O . ASP A 1 182 ? 22.766 -7.647 -15.865 1.00 82.00 182 ASP A O 1
ATOM 1478 N N . TYR A 1 183 ? 21.326 -8.715 -17.210 1.00 78.44 183 TYR A N 1
ATOM 1479 C CA . TYR A 1 183 ? 22.092 -9.966 -17.208 1.00 78.44 183 TYR A CA 1
ATOM 1480 C C . TYR A 1 183 ? 23.412 -9.864 -17.975 1.00 78.44 183 TYR A C 1
ATOM 1482 O O . TYR A 1 183 ? 24.350 -10.585 -17.643 1.00 78.44 183 TYR A O 1
ATOM 1490 N N . GLU A 1 184 ? 23.488 -9.006 -18.994 1.00 81.56 184 GLU A N 1
ATOM 1491 C CA . GLU A 1 184 ? 24.678 -8.882 -19.841 1.00 81.56 184 GLU A CA 1
ATOM 1492 C C . GLU A 1 184 ? 25.746 -8.021 -19.167 1.00 81.56 184 GLU A C 1
ATOM 1494 O O . GLU A 1 184 ? 26.929 -8.354 -19.173 1.00 81.56 184 GLU A O 1
ATOM 1499 N N . THR A 1 185 ? 25.322 -6.917 -18.556 1.00 84.44 185 THR A N 1
ATOM 1500 C CA . THR A 1 185 ? 26.211 -5.915 -17.960 1.00 84.44 185 THR A CA 1
ATOM 1501 C C . THR A 1 185 ? 26.383 -6.078 -16.452 1.00 84.44 185 THR A C 1
ATOM 1503 O O . THR A 1 185 ? 27.323 -5.528 -15.880 1.00 84.44 185 THR A O 1
ATOM 1506 N N . GLY A 1 186 ? 25.472 -6.792 -15.783 1.00 84.00 186 GLY A N 1
ATOM 1507 C CA . GLY A 1 186 ? 25.398 -6.863 -14.322 1.00 84.00 186 GLY A CA 1
ATOM 1508 C C . GLY A 1 186 ? 24.964 -5.550 -13.658 1.00 84.00 186 GLY A C 1
ATOM 1509 O O . GLY A 1 186 ? 24.971 -5.457 -12.430 1.00 84.00 186 GLY A O 1
ATOM 1510 N N . ALA A 1 187 ? 24.603 -4.524 -14.436 1.00 82.00 187 ALA A N 1
ATOM 1511 C CA . ALA A 1 187 ? 24.224 -3.218 -13.915 1.00 82.00 187 ALA A CA 1
ATOM 1512 C C . ALA A 1 187 ? 22.808 -3.246 -13.324 1.00 82.00 187 ALA A C 1
ATOM 1514 O O . ALA A 1 187 ? 21.897 -3.848 -13.888 1.00 82.00 187 ALA A O 1
ATOM 1515 N N . ALA A 1 188 ? 22.602 -2.565 -12.194 1.00 82.81 188 ALA A N 1
ATOM 1516 C CA . ALA A 1 188 ? 21.277 -2.437 -11.594 1.00 82.81 188 ALA A CA 1
ATOM 1517 C C . ALA A 1 188 ? 20.320 -1.671 -12.518 1.00 82.81 188 ALA A C 1
ATOM 1519 O O . ALA A 1 188 ? 20.672 -0.626 -13.069 1.00 82.81 188 ALA A O 1
ATOM 1520 N N . LEU A 1 189 ? 19.087 -2.161 -12.631 1.00 82.00 189 LEU A N 1
ATOM 1521 C CA . LEU A 1 189 ? 18.028 -1.472 -13.348 1.00 82.00 189 LEU A CA 1
ATOM 1522 C C . LEU A 1 189 ? 17.563 -0.250 -12.541 1.00 82.00 189 LEU A C 1
ATOM 1524 O O . LEU A 1 189 ? 17.247 -0.337 -11.353 1.00 82.00 189 LEU A O 1
ATOM 1528 N N . THR A 1 190 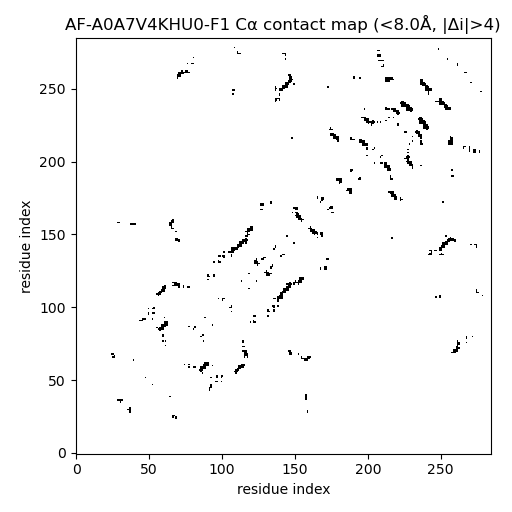? 17.508 0.898 -13.204 1.00 81.12 190 THR A N 1
ATOM 1529 C CA . THR A 1 190 ? 17.094 2.199 -12.668 1.00 81.12 190 THR A CA 1
ATOM 1530 C C . THR A 1 190 ? 16.058 2.862 -13.582 1.00 81.12 190 THR A C 1
ATOM 1532 O O . THR A 1 190 ? 15.697 2.318 -14.625 1.00 81.12 190 THR A O 1
ATOM 1535 N N . LEU A 1 191 ? 15.615 4.078 -13.240 1.00 72.19 191 LEU A N 1
ATOM 1536 C CA . LEU A 1 191 ? 14.719 4.884 -14.081 1.00 72.19 191 LEU A CA 1
ATOM 1537 C C . LEU A 1 191 ? 15.242 5.121 -15.507 1.00 72.19 191 LEU A C 1
ATOM 1539 O O . LEU A 1 191 ? 14.437 5.342 -16.407 1.00 72.19 191 LEU A O 1
ATOM 1543 N N . THR A 1 192 ? 16.559 5.086 -15.721 1.00 76.38 192 THR A N 1
ATOM 1544 C CA . THR A 1 192 ? 17.170 5.308 -17.042 1.00 76.38 192 THR A CA 1
ATOM 1545 C C . THR A 1 192 ? 17.323 4.026 -17.857 1.00 76.38 192 THR A C 1
ATOM 1547 O O . THR A 1 192 ? 17.680 4.089 -19.031 1.00 76.38 192 THR A O 1
ATOM 1550 N N . THR A 1 193 ? 17.025 2.866 -17.268 1.00 77.06 193 THR A N 1
ATOM 1551 C CA . THR A 1 193 ? 17.072 1.565 -17.944 1.00 77.06 193 THR A CA 1
ATOM 1552 C C . THR A 1 193 ? 15.667 0.981 -18.098 1.00 77.06 193 THR A C 1
ATOM 1554 O O . THR A 1 193 ? 14.837 1.143 -17.192 1.00 77.06 193 THR A O 1
ATOM 1557 N N . PRO A 1 194 ? 15.384 0.249 -19.190 1.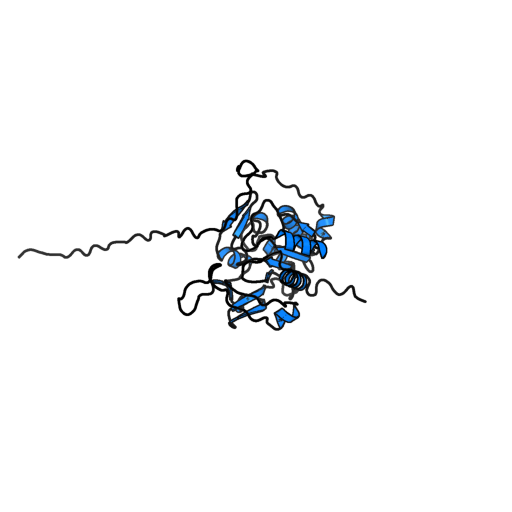00 81.25 194 PRO A N 1
ATOM 1558 C CA . PRO A 1 194 ? 14.115 -0.447 -19.346 1.00 81.25 194 PRO A CA 1
ATOM 1559 C C . PRO A 1 194 ? 13.840 -1.381 -18.162 1.00 81.25 194 PRO A C 1
ATOM 1561 O O . PRO A 1 194 ? 14.667 -2.211 -17.792 1.00 81.25 194 PRO A O 1
ATOM 1564 N N . ALA A 1 195 ? 12.663 -1.234 -17.559 1.00 83.19 195 ALA A N 1
ATOM 1565 C CA . ALA A 1 195 ? 12.191 -2.158 -16.539 1.00 83.19 195 ALA A CA 1
ATOM 1566 C C . ALA A 1 195 ? 11.903 -3.534 -17.159 1.00 83.19 195 ALA A C 1
ATOM 1568 O O . ALA A 1 195 ? 11.440 -3.626 -18.299 1.00 83.19 195 ALA A O 1
ATOM 1569 N N . LYS A 1 196 ? 12.125 -4.610 -16.398 1.00 86.00 196 LYS A N 1
ATOM 1570 C CA . LYS A 1 196 ? 11.813 -5.968 -16.859 1.00 86.00 196 LYS A CA 1
ATOM 1571 C C . LYS A 1 196 ? 10.308 -6.204 -16.777 1.00 86.00 196 LYS A C 1
ATOM 1573 O O . LYS A 1 196 ? 9.714 -5.985 -15.723 1.00 86.00 196 LYS A O 1
ATOM 1578 N N . SER A 1 197 ? 9.697 -6.668 -17.862 1.00 89.69 197 SER A N 1
ATOM 1579 C CA . SER A 1 197 ? 8.273 -7.009 -17.858 1.00 89.69 197 SER A CA 1
ATOM 1580 C C . SER A 1 197 ? 8.003 -8.213 -16.952 1.00 89.69 197 SER A C 1
ATOM 1582 O O . SER A 1 197 ? 8.739 -9.203 -16.994 1.00 89.69 197 SER A O 1
ATOM 1584 N N . ALA A 1 198 ? 6.976 -8.103 -16.113 1.00 92.88 198 ALA A N 1
ATOM 1585 C CA . ALA A 1 198 ? 6.486 -9.177 -15.261 1.00 92.88 198 ALA A CA 1
ATOM 1586 C C . ALA A 1 198 ? 5.300 -9.900 -15.918 1.00 92.88 198 ALA A C 1
ATOM 1588 O O . ALA A 1 198 ? 4.648 -9.376 -16.818 1.00 92.88 198 ALA A O 1
ATOM 1589 N N . SER A 1 199 ? 4.974 -11.091 -15.428 1.00 95.44 199 SER A N 1
ATOM 1590 C CA . SER A 1 199 ? 3.719 -11.776 -15.737 1.00 95.44 199 SER A CA 1
ATOM 1591 C C . SER A 1 199 ? 2.699 -11.517 -14.632 1.00 95.44 199 SER A C 1
ATOM 1593 O O . SER A 1 199 ? 3.064 -11.396 -13.464 1.00 95.44 199 SER A O 1
ATOM 1595 N N . ILE A 1 200 ? 1.414 -11.425 -14.984 1.00 96.75 200 ILE A N 1
ATOM 1596 C CA . ILE A 1 200 ? 0.324 -11.413 -13.998 1.00 96.75 200 ILE A CA 1
ATOM 1597 C C . ILE A 1 200 ? 0.000 -12.866 -13.650 1.00 96.75 200 ILE A C 1
ATOM 1599 O O . ILE A 1 200 ? -0.321 -13.657 -14.541 1.00 96.75 200 ILE A O 1
ATOM 1603 N N . THR A 1 201 ? 0.067 -13.214 -12.369 1.00 97.12 201 THR A N 1
ATOM 1604 C CA . THR A 1 201 ? -0.277 -14.560 -11.896 1.00 97.12 201 THR A CA 1
ATOM 1605 C C . THR A 1 201 ? -1.794 -14.770 -11.900 1.00 97.12 201 THR A C 1
ATOM 1607 O O . THR A 1 201 ? -2.574 -13.818 -11.976 1.00 97.12 201 THR A O 1
ATOM 1610 N N . GLU A 1 202 ? -2.246 -16.016 -11.748 1.00 97.69 202 GLU A N 1
ATOM 1611 C CA . GLU A 1 202 ? -3.680 -16.301 -11.584 1.00 97.69 202 GLU A CA 1
ATOM 1612 C C . GLU A 1 202 ? -4.271 -15.627 -10.336 1.00 97.69 202 GLU A C 1
ATOM 1614 O O . GLU A 1 202 ? -5.393 -15.125 -10.379 1.00 97.69 202 GLU A O 1
ATOM 1619 N N . GLU A 1 203 ? -3.502 -15.523 -9.246 1.00 97.69 203 GLU A N 1
ATOM 1620 C CA . GLU A 1 203 ? -3.946 -14.778 -8.064 1.00 97.69 203 GLU A CA 1
ATOM 1621 C C . GLU A 1 203 ? -4.039 -13.272 -8.362 1.00 97.69 203 GLU A C 1
ATOM 1623 O O . GLU A 1 203 ? -5.008 -12.636 -7.960 1.00 97.69 203 GLU A O 1
ATOM 1628 N N . GLY A 1 204 ? -3.097 -12.696 -9.118 1.00 97.56 204 GLY A N 1
ATOM 1629 C CA . GLY A 1 204 ? -3.170 -11.295 -9.548 1.00 97.56 204 GLY A CA 1
ATOM 1630 C C . GLY A 1 204 ? -4.426 -11.003 -10.370 1.00 97.56 204 GLY A C 1
ATOM 1631 O O . GLY A 1 204 ? -5.157 -10.061 -10.062 1.00 97.56 204 GLY A O 1
ATOM 1632 N N . LYS A 1 205 ? -4.738 -11.858 -11.354 1.00 97.75 205 LYS A N 1
ATOM 1633 C CA . LYS A 1 205 ? -5.972 -11.757 -12.155 1.00 97.75 205 LYS A CA 1
ATOM 1634 C C . LYS A 1 205 ? -7.220 -11.862 -11.282 1.00 97.75 205 LYS A C 1
ATOM 1636 O O . LYS A 1 205 ? -8.143 -11.067 -11.436 1.00 97.75 205 LYS A O 1
ATOM 1641 N N . LYS A 1 206 ? -7.236 -12.801 -10.329 1.00 97.31 206 LYS A N 1
ATOM 1642 C CA . LYS A 1 206 ? -8.343 -12.985 -9.378 1.00 97.31 206 LYS A CA 1
ATOM 1643 C C . LYS A 1 206 ? -8.601 -11.730 -8.540 1.00 97.31 206 LYS A C 1
ATOM 1645 O O . LYS A 1 206 ? -9.753 -11.382 -8.307 1.00 97.31 206 LYS A O 1
ATOM 1650 N N . TRP A 1 207 ? -7.543 -11.032 -8.130 1.00 96.69 207 TRP A N 1
ATOM 1651 C CA . TRP A 1 207 ? -7.629 -9.758 -7.407 1.00 96.69 207 TRP A CA 1
ATOM 1652 C C . TRP A 1 207 ? -7.945 -8.552 -8.307 1.00 96.69 207 TRP A C 1
ATOM 1654 O O . TRP A 1 207 ? -8.052 -7.425 -7.822 1.00 96.69 207 TRP A O 1
ATOM 1664 N N . GLY A 1 208 ? -8.127 -8.783 -9.609 1.00 95.12 208 GLY A N 1
ATOM 1665 C CA . GLY A 1 208 ? -8.508 -7.774 -10.587 1.00 95.12 208 GLY A CA 1
ATOM 1666 C C . GLY A 1 208 ? -7.335 -7.052 -11.242 1.00 95.12 208 GLY A C 1
ATOM 1667 O O . GLY A 1 208 ? -7.552 -6.010 -11.853 1.00 95.12 208 GLY A O 1
ATOM 1668 N N . MET A 1 209 ? -6.105 -7.551 -11.128 1.00 96.06 209 MET A N 1
ATOM 1669 C CA . MET A 1 209 ? -4.961 -6.940 -11.800 1.00 96.06 209 MET A CA 1
ATOM 1670 C C . MET A 1 209 ? -5.041 -7.170 -13.314 1.00 96.06 209 MET A C 1
ATOM 1672 O O . MET A 1 209 ? -5.081 -8.314 -13.767 1.00 96.06 209 MET A O 1
ATOM 1676 N N . ASN A 1 210 ? -5.046 -6.084 -14.088 1.00 95.88 210 ASN A N 1
ATOM 1677 C CA . ASN A 1 210 ? -5.165 -6.113 -15.548 1.00 95.88 210 ASN A CA 1
ATOM 1678 C C . ASN A 1 210 ? -3.968 -5.477 -16.255 1.00 95.88 210 ASN A C 1
ATOM 1680 O O . ASN A 1 210 ? -3.716 -5.774 -17.424 1.00 95.88 210 ASN A O 1
ATOM 1684 N N . VAL A 1 211 ? -3.232 -4.595 -15.577 1.00 94.88 211 VAL A N 1
ATOM 1685 C CA . VAL A 1 211 ? -2.072 -3.935 -16.167 1.00 94.88 211 VAL A CA 1
ATOM 1686 C C . VAL A 1 211 ? -0.818 -4.728 -15.845 1.00 94.88 211 VAL A C 1
ATOM 1688 O O . VAL A 1 211 ? -0.512 -5.001 -14.684 1.00 94.88 211 VAL A O 1
ATOM 1691 N N . ILE A 1 212 ? -0.058 -5.065 -16.886 1.00 91.06 212 ILE A N 1
ATOM 1692 C CA . ILE A 1 212 ? 1.238 -5.718 -16.723 1.00 91.06 212 ILE A CA 1
ATOM 1693 C C . ILE A 1 212 ? 2.167 -4.805 -15.910 1.00 91.06 212 ILE A C 1
ATOM 1695 O O . ILE A 1 212 ? 2.327 -3.603 -16.176 1.00 91.06 212 ILE A O 1
ATOM 1699 N N . ASP A 1 213 ? 2.755 -5.396 -14.877 1.00 85.44 213 ASP A N 1
ATOM 1700 C CA . ASP A 1 213 ? 3.769 -4.761 -14.051 1.00 85.44 213 ASP A CA 1
ATOM 1701 C C . ASP A 1 213 ? 5.111 -4.776 -14.790 1.00 85.44 213 ASP A C 1
ATOM 1703 O O . ASP A 1 213 ? 5.427 -5.698 -15.544 1.00 85.44 213 ASP A O 1
ATOM 1707 N N . ASN A 1 214 ? 5.906 -3.742 -14.565 1.00 87.81 214 ASN A N 1
ATOM 1708 C CA . ASN A 1 214 ? 7.286 -3.700 -15.006 1.00 87.81 214 ASN A CA 1
ATOM 1709 C C . ASN A 1 214 ? 8.140 -3.450 -13.770 1.00 87.81 214 ASN A C 1
ATOM 1711 O O . ASN A 1 214 ? 7.747 -2.701 -12.876 1.00 87.81 214 ASN A O 1
ATOM 1715 N N . ALA A 1 215 ? 9.302 -4.083 -13.707 1.00 86.06 215 ALA A N 1
ATOM 1716 C CA . ALA A 1 215 ? 10.085 -4.129 -12.492 1.00 86.06 215 ALA A CA 1
ATOM 1717 C C . ALA A 1 215 ? 11.479 -3.543 -12.649 1.00 86.06 215 ALA A C 1
ATOM 1719 O O . ALA A 1 215 ? 12.274 -3.978 -13.483 1.00 86.06 215 ALA A O 1
ATOM 1720 N N . HIS A 1 216 ? 11.782 -2.591 -11.769 1.00 90.00 216 HIS A N 1
ATOM 1721 C CA . HIS A 1 216 ? 13.148 -2.238 -11.381 1.00 90.00 216 HIS A CA 1
ATOM 1722 C C . HIS A 1 216 ? 13.573 -2.936 -10.083 1.00 90.00 216 HIS A C 1
ATOM 1724 O O . HIS A 1 216 ? 14.764 -3.105 -9.833 1.00 90.00 216 HIS A O 1
ATOM 1730 N N . THR A 1 217 ? 12.608 -3.374 -9.275 1.00 92.19 217 THR A N 1
ATOM 1731 C CA . THR A 1 217 ? 12.812 -3.945 -7.942 1.00 92.19 217 THR A CA 1
ATOM 1732 C C . THR A 1 217 ? 12.062 -5.269 -7.828 1.00 92.19 217 THR A C 1
ATOM 1734 O O . THR A 1 217 ? 10.950 -5.434 -8.329 1.00 92.19 217 THR A O 1
ATOM 1737 N N . PHE A 1 218 ? 12.653 -6.237 -7.148 1.00 94.12 218 PHE A N 1
ATOM 1738 C CA . PHE A 1 218 ? 12.003 -7.507 -6.862 1.00 94.12 218 PHE A CA 1
ATOM 1739 C C . PHE A 1 218 ? 11.957 -7.775 -5.366 1.00 94.12 218 PHE A C 1
ATOM 1741 O O . PHE A 1 218 ? 12.743 -7.217 -4.608 1.00 94.12 218 PHE A O 1
ATOM 1748 N N . PHE A 1 219 ? 11.061 -8.672 -4.972 1.00 96.44 219 PHE A N 1
ATOM 1749 C CA . PHE A 1 219 ? 10.986 -9.246 -3.634 1.00 96.44 219 PHE A CA 1
ATOM 1750 C C . PHE A 1 219 ? 11.007 -10.764 -3.725 1.00 96.44 219 PHE A C 1
ATOM 1752 O O . PHE A 1 219 ? 10.478 -11.340 -4.681 1.00 96.44 219 PHE A O 1
ATOM 1759 N N . TYR A 1 220 ? 11.599 -11.423 -2.732 1.00 97.12 220 TYR A N 1
ATOM 1760 C CA . TYR A 1 220 ? 11.612 -12.881 -2.708 1.00 97.12 220 TYR A CA 1
ATOM 1761 C C . TYR A 1 220 ? 10.202 -13.425 -2.469 1.00 97.12 220 TYR A C 1
ATOM 1763 O O . TYR A 1 220 ? 9.539 -13.054 -1.499 1.00 97.12 220 TYR A O 1
ATOM 1771 N N . THR A 1 221 ? 9.753 -14.348 -3.322 1.00 97.00 221 THR A N 1
ATOM 1772 C CA . THR A 1 221 ? 8.411 -14.954 -3.220 1.00 97.00 221 THR A CA 1
ATOM 1773 C C . THR A 1 221 ? 8.198 -15.678 -1.890 1.00 97.00 221 THR A C 1
ATOM 1775 O O . THR A 1 221 ? 7.093 -15.675 -1.362 1.00 97.00 221 THR A O 1
ATOM 1778 N N . ILE A 1 222 ? 9.263 -16.209 -1.280 1.00 97.12 222 ILE A N 1
ATOM 1779 C CA . ILE A 1 222 ? 9.218 -16.844 0.047 1.00 97.12 222 ILE A CA 1
ATOM 1780 C C . ILE A 1 222 ? 8.903 -15.865 1.192 1.00 97.12 222 ILE A C 1
ATOM 1782 O O . ILE A 1 222 ? 8.513 -16.291 2.276 1.00 97.12 222 ILE A O 1
ATOM 1786 N N . ASN A 1 223 ? 9.084 -14.554 0.995 1.00 96.88 223 ASN A N 1
ATOM 1787 C CA . ASN A 1 223 ? 8.794 -13.556 2.025 1.00 96.88 223 ASN A CA 1
ATOM 1788 C C . ASN A 1 223 ? 7.346 -13.061 1.993 1.00 96.88 223 ASN A C 1
ATOM 1790 O O . ASN A 1 223 ? 6.949 -12.346 2.913 1.00 96.88 223 ASN A O 1
ATOM 1794 N N . VAL A 1 224 ? 6.557 -13.415 0.979 1.00 97.94 224 VAL A N 1
ATOM 1795 C CA . VAL A 1 224 ? 5.196 -12.899 0.785 1.00 97.94 224 VAL A CA 1
ATOM 1796 C C . VAL A 1 224 ? 4.174 -14.027 0.872 1.00 97.94 224 VAL A C 1
ATOM 1798 O O . VAL A 1 224 ? 4.505 -15.201 0.746 1.00 97.94 224 VAL A O 1
ATOM 1801 N N . THR A 1 225 ? 2.914 -13.683 1.125 1.00 98.12 225 THR A N 1
ATOM 1802 C CA . THR A 1 225 ? 1.840 -14.676 1.268 1.00 98.12 225 THR A CA 1
ATOM 1803 C C . THR A 1 225 ? 1.279 -15.073 -0.086 1.00 98.12 225 THR A C 1
ATOM 1805 O O . THR A 1 225 ? 1.010 -16.249 -0.322 1.00 98.12 225 THR A O 1
ATOM 1808 N N . LYS A 1 226 ? 1.087 -14.097 -0.979 1.00 97.94 226 LYS A N 1
ATOM 1809 C CA . LYS A 1 226 ? 0.632 -14.348 -2.346 1.00 97.94 226 LYS A CA 1
ATOM 1810 C C . LYS A 1 226 ? 1.307 -13.397 -3.318 1.00 97.94 226 LYS A C 1
ATOM 1812 O O . LYS A 1 226 ? 1.537 -12.228 -3.006 1.00 97.94 226 LYS A O 1
ATOM 1817 N N . THR A 1 227 ? 1.567 -13.902 -4.513 1.00 97.88 227 THR A N 1
ATOM 1818 C CA . THR A 1 227 ? 2.193 -13.160 -5.605 1.00 97.88 227 THR A CA 1
ATOM 1819 C C . THR A 1 227 ? 1.139 -12.784 -6.633 1.00 97.88 227 THR A C 1
ATOM 1821 O O . THR A 1 227 ? 0.435 -13.661 -7.125 1.00 97.88 227 THR A O 1
ATOM 1824 N N . PHE A 1 228 ? 1.040 -11.498 -6.966 1.00 97.88 228 PHE A N 1
ATOM 1825 C CA . PHE A 1 228 ? 0.152 -10.968 -8.007 1.00 97.88 228 PHE A CA 1
ATOM 1826 C C . PHE A 1 228 ? 0.874 -10.799 -9.349 1.00 97.88 228 PHE A C 1
ATOM 1828 O O . PHE A 1 228 ? 0.266 -10.979 -10.403 1.00 97.88 228 PHE A O 1
ATOM 1835 N N . SER A 1 229 ? 2.175 -10.499 -9.315 1.00 96.88 229 SER A N 1
ATOM 1836 C CA . SER A 1 229 ? 3.036 -10.503 -10.498 1.00 96.88 229 SER A CA 1
ATOM 1837 C C . SER A 1 229 ? 4.451 -10.981 -10.196 1.00 96.88 229 SER A C 1
ATOM 1839 O O . SER A 1 229 ? 4.976 -10.742 -9.102 1.00 96.88 229 SER A O 1
ATOM 1841 N N . ASP A 1 230 ? 5.082 -11.624 -11.176 1.00 95.38 230 ASP A N 1
ATOM 1842 C CA . ASP A 1 230 ? 6.439 -12.155 -11.073 1.00 95.38 230 ASP A CA 1
ATOM 1843 C C . ASP A 1 230 ? 7.291 -11.929 -12.330 1.00 95.38 230 ASP A C 1
ATOM 1845 O O . ASP A 1 230 ? 6.813 -11.834 -13.456 1.00 95.38 230 ASP A O 1
ATOM 1849 N N . VAL A 1 231 ? 8.601 -11.803 -12.123 1.00 92.62 231 VAL A N 1
ATOM 1850 C CA . VAL A 1 231 ? 9.614 -11.718 -13.199 1.00 92.62 231 VAL A CA 1
ATOM 1851 C C . VAL A 1 231 ? 10.487 -12.972 -13.275 1.00 92.62 231 VAL A C 1
ATOM 1853 O O . VAL A 1 231 ? 11.323 -13.107 -14.177 1.00 92.62 231 VAL A O 1
ATOM 1856 N N . HIS A 1 232 ? 10.345 -13.843 -12.275 1.00 91.88 232 HIS A N 1
ATOM 1857 C CA . HIS A 1 232 ? 11.004 -15.131 -12.094 1.00 91.88 232 HIS A CA 1
ATOM 1858 C C . HIS A 1 232 ? 10.263 -15.888 -10.968 1.00 91.88 232 HIS A C 1
ATOM 1860 O O . HIS A 1 232 ? 9.787 -15.228 -10.048 1.00 91.88 232 HIS A O 1
ATOM 1866 N N . PRO A 1 233 ? 10.231 -17.236 -10.931 1.00 89.44 233 PRO A N 1
ATOM 1867 C CA . PRO A 1 233 ? 9.540 -17.991 -9.868 1.00 89.44 233 PRO A CA 1
ATOM 1868 C C . PRO A 1 233 ? 9.966 -17.662 -8.423 1.00 89.44 233 PRO A C 1
ATOM 1870 O O . PRO A 1 233 ? 9.230 -17.908 -7.470 1.00 89.44 233 PRO A O 1
ATOM 1873 N N . LEU A 1 234 ? 11.168 -17.106 -8.250 1.00 93.88 234 LEU A N 1
ATOM 1874 C CA . LEU A 1 234 ? 11.693 -16.674 -6.948 1.00 93.88 234 LEU A CA 1
ATOM 1875 C C . LEU A 1 234 ? 11.464 -15.183 -6.658 1.00 93.88 234 LEU A C 1
ATOM 1877 O O . LEU A 1 234 ? 11.671 -14.759 -5.523 1.00 93.88 234 LEU A O 1
ATOM 1881 N N . TYR A 1 235 ? 11.063 -14.391 -7.658 1.00 95.25 235 TYR A N 1
ATOM 1882 C CA . TYR A 1 235 ? 11.058 -12.927 -7.626 1.00 95.25 235 TYR A CA 1
ATOM 1883 C C . TYR A 1 235 ? 9.706 -12.359 -8.059 1.00 95.25 235 TYR A C 1
ATOM 1885 O O . TYR A 1 235 ? 9.322 -12.432 -9.228 1.00 95.25 235 TYR A O 1
ATOM 1893 N N . CYS A 1 236 ? 9.022 -11.726 -7.111 1.00 95.81 236 CYS A N 1
ATOM 1894 C CA . CYS A 1 236 ? 7.745 -11.060 -7.326 1.00 95.81 236 CYS A CA 1
ATOM 1895 C C . CYS A 1 236 ? 7.869 -9.538 -7.330 1.00 95.81 236 CYS A C 1
ATOM 1897 O O . CYS A 1 236 ? 8.794 -8.962 -6.749 1.00 95.81 236 CYS A O 1
ATOM 1899 N N . CYS A 1 237 ? 6.903 -8.890 -7.976 1.00 94.31 237 CYS A N 1
ATOM 1900 C CA . CYS A 1 237 ? 6.871 -7.441 -8.145 1.00 94.31 237 CYS A CA 1
ATOM 1901 C C . CYS A 1 237 ? 5.612 -6.839 -7.530 1.00 94.31 237 CYS A C 1
ATOM 1903 O O . CYS A 1 237 ? 5.716 -5.854 -6.818 1.00 94.31 237 CYS A O 1
ATOM 1905 N N . SER A 1 238 ? 4.460 -7.476 -7.673 1.00 97.00 238 SER A N 1
ATOM 1906 C CA . SER A 1 238 ? 3.245 -7.130 -6.938 1.00 97.00 238 SER A CA 1
ATOM 1907 C C . SER A 1 238 ? 2.830 -8.315 -6.078 1.00 97.00 238 SER A C 1
ATOM 1909 O O . SER A 1 238 ? 2.898 -9.464 -6.522 1.00 97.00 238 SER A O 1
ATOM 1911 N N . TRP A 1 239 ? 2.449 -8.062 -4.830 1.00 97.94 239 TRP A N 1
ATOM 1912 C CA . TRP A 1 239 ? 2.232 -9.120 -3.841 1.00 97.94 239 TRP A CA 1
ATOM 1913 C C . TRP A 1 239 ? 1.440 -8.626 -2.632 1.00 97.94 239 TRP A C 1
ATOM 1915 O O . TRP A 1 239 ? 1.331 -7.425 -2.387 1.00 97.94 239 TRP A O 1
ATOM 1925 N N . ILE A 1 240 ? 0.940 -9.577 -1.843 1.00 98.56 240 ILE A N 1
ATOM 1926 C CA . ILE A 1 240 ? 0.408 -9.348 -0.499 1.00 98.56 240 ILE A CA 1
ATOM 1927 C C . ILE A 1 240 ? 1.181 -10.169 0.529 1.00 98.56 240 ILE A C 1
ATOM 1929 O O . ILE A 1 240 ? 1.505 -11.339 0.309 1.00 98.56 240 ILE A O 1
ATOM 1933 N N . LYS A 1 241 ? 1.445 -9.552 1.678 1.00 98.62 241 LYS A N 1
ATOM 1934 C CA . LYS A 1 241 ? 1.907 -10.214 2.890 1.00 98.62 241 LYS A CA 1
ATOM 1935 C C . LYS A 1 241 ? 0.878 -10.058 3.998 1.00 98.62 241 LYS A C 1
ATOM 1937 O O . LYS A 1 241 ? 0.546 -8.944 4.402 1.00 98.62 241 LYS A O 1
ATOM 1942 N N . THR A 1 242 ? 0.399 -11.187 4.494 1.00 98.44 242 THR A N 1
ATOM 1943 C CA . THR A 1 242 ? -0.578 -11.278 5.573 1.00 98.44 242 THR A CA 1
ATOM 1944 C C . THR A 1 242 ? 0.122 -11.459 6.913 1.00 98.44 242 THR A C 1
ATOM 1946 O O . THR A 1 242 ? 1.008 -12.298 7.049 1.00 98.44 242 THR A O 1
ATOM 1949 N N . TYR A 1 243 ? -0.316 -10.690 7.913 1.00 98.25 243 TYR A N 1
ATOM 1950 C CA . TYR A 1 243 ? 0.222 -10.735 9.282 1.00 98.25 243 TYR A CA 1
ATOM 1951 C C . TYR A 1 243 ? -0.755 -11.348 10.287 1.00 98.25 243 TYR A C 1
ATOM 1953 O O . TYR A 1 243 ? -0.341 -11.776 11.360 1.00 98.25 243 TYR A O 1
ATOM 1961 N N . ASN A 1 244 ? -2.042 -11.412 9.937 1.00 97.75 244 ASN A N 1
ATOM 1962 C CA . ASN A 1 244 ? -3.076 -12.054 10.735 1.00 97.75 244 ASN A CA 1
ATOM 1963 C C . ASN A 1 244 ? -3.723 -13.181 9.928 1.00 97.75 244 ASN A C 1
ATOM 1965 O O . ASN A 1 244 ? -4.474 -12.927 8.987 1.00 97.75 244 ASN A O 1
ATOM 1969 N N . PHE A 1 245 ? -3.434 -14.428 10.300 1.00 95.00 245 PHE A N 1
ATOM 1970 C CA . PHE A 1 245 ? -3.884 -15.610 9.561 1.00 95.00 245 PHE A CA 1
ATOM 1971 C C . PHE A 1 245 ? -5.405 -15.814 9.572 1.00 95.00 245 PHE A C 1
ATOM 1973 O O . PHE A 1 245 ? -5.920 -16.501 8.694 1.00 95.00 245 PHE A O 1
ATOM 1980 N N . ASN A 1 246 ? -6.134 -15.172 10.493 1.00 96.56 246 ASN A N 1
ATOM 1981 C CA . ASN A 1 246 ? -7.600 -15.173 10.474 1.00 96.56 246 ASN A CA 1
ATOM 1982 C C . ASN A 1 246 ? -8.164 -14.338 9.310 1.00 96.56 246 ASN A C 1
ATOM 1984 O O . ASN A 1 246 ? -9.319 -14.509 8.927 1.00 96.56 246 ASN A O 1
ATOM 1988 N N . TYR A 1 247 ? -7.347 -13.457 8.724 1.00 96.56 247 TYR A N 1
ATOM 1989 C CA . TYR A 1 247 ? -7.722 -12.544 7.649 1.00 96.56 247 TYR A CA 1
ATOM 1990 C C . TYR A 1 247 ? -6.788 -12.729 6.434 1.00 96.56 247 TYR A C 1
ATOM 1992 O O . TYR A 1 247 ? -5.992 -11.841 6.122 1.00 96.56 247 TYR A O 1
ATOM 2000 N N . PRO A 1 248 ? -6.878 -13.864 5.708 1.00 94.69 248 PRO A N 1
ATOM 2001 C CA . PRO A 1 248 ? -5.901 -14.283 4.687 1.00 94.69 248 PRO A CA 1
ATOM 2002 C C . PRO A 1 248 ? -5.827 -13.384 3.444 1.00 94.69 248 PRO A C 1
ATOM 2004 O O . PRO A 1 248 ? -4.896 -13.491 2.651 1.00 94.69 248 PRO A O 1
ATOM 2007 N N . ASN A 1 249 ? -6.815 -12.508 3.260 1.00 96.25 249 ASN A N 1
ATOM 2008 C CA . ASN A 1 249 ? -6.840 -11.509 2.195 1.00 96.25 249 ASN A CA 1
ATOM 2009 C C . ASN A 1 249 ? -6.566 -10.101 2.745 1.00 96.25 249 ASN A C 1
ATOM 2011 O O . ASN A 1 249 ? -6.901 -9.114 2.107 1.00 96.25 249 ASN A O 1
ATOM 2015 N N . SER A 1 250 ? -5.991 -9.966 3.937 1.00 98.19 250 SER A N 1
ATOM 2016 C CA . SER A 1 250 ? -5.601 -8.675 4.503 1.00 98.19 250 SER A CA 1
ATOM 2017 C C . SER A 1 250 ? -4.115 -8.634 4.841 1.00 98.19 250 SER A C 1
ATOM 2019 O O . SER A 1 250 ? -3.440 -9.666 4.867 1.00 98.19 250 SER A O 1
ATOM 2021 N N . GLY A 1 251 ? -3.600 -7.430 5.072 1.00 98.56 251 GLY A N 1
ATOM 2022 C CA . GLY A 1 251 ? -2.188 -7.170 5.317 1.00 98.56 251 GLY A CA 1
ATOM 2023 C C . GLY A 1 251 ? -1.606 -6.123 4.374 1.00 98.56 251 GLY A C 1
ATOM 2024 O O . GLY A 1 251 ? -2.291 -5.197 3.941 1.00 98.56 251 GLY A O 1
ATOM 2025 N N . PHE A 1 252 ? -0.311 -6.241 4.100 1.00 98.81 252 PHE A N 1
ATOM 2026 C CA . PHE A 1 252 ? 0.434 -5.258 3.326 1.00 98.81 252 PHE A CA 1
ATOM 2027 C C . PHE A 1 252 ? 0.520 -5.702 1.873 1.00 98.81 252 PHE A C 1
ATOM 2029 O O . PHE A 1 252 ? 1.069 -6.759 1.572 1.00 98.81 252 PHE A O 1
ATOM 2036 N N . ILE A 1 253 ? -0.017 -4.884 0.984 1.00 98.69 253 ILE A N 1
ATOM 2037 C CA . ILE A 1 253 ? 0.000 -5.076 -0.453 1.00 98.69 253 ILE A CA 1
ATOM 2038 C C . ILE A 1 253 ? 1.001 -4.103 -1.041 1.00 98.69 253 ILE A C 1
ATOM 2040 O O . ILE A 1 253 ? 0.925 -2.906 -0.780 1.00 98.69 253 ILE A O 1
ATOM 2044 N N . ARG A 1 254 ? 1.892 -4.599 -1.887 1.00 97.44 254 ARG A N 1
ATOM 2045 C CA . ARG A 1 254 ? 2.675 -3.759 -2.786 1.00 97.44 254 ARG A CA 1
ATOM 2046 C C . ARG A 1 254 ? 2.126 -3.931 -4.195 1.00 97.44 254 ARG A C 1
ATOM 2048 O O . ARG A 1 254 ? 2.030 -5.060 -4.677 1.00 97.44 254 ARG A O 1
ATOM 2055 N N . TYR A 1 255 ? 1.779 -2.821 -4.840 1.00 96.50 255 TYR A N 1
ATOM 2056 C CA . TYR A 1 255 ? 1.359 -2.812 -6.235 1.00 96.50 255 TYR A CA 1
ATOM 2057 C C . TYR A 1 255 ? 2.347 -2.014 -7.080 1.00 96.50 255 TYR A C 1
ATOM 2059 O O . TYR A 1 255 ? 2.558 -0.822 -6.851 1.00 96.50 255 TYR A O 1
ATOM 2067 N N . ARG A 1 256 ? 2.869 -2.692 -8.103 1.00 88.69 256 ARG A N 1
ATOM 2068 C CA . ARG A 1 256 ? 3.815 -2.204 -9.105 1.00 88.69 256 ARG A CA 1
ATOM 2069 C C . ARG A 1 256 ? 5.237 -1.983 -8.592 1.00 88.69 256 ARG A C 1
ATOM 2071 O O . ARG A 1 256 ? 5.471 -1.708 -7.420 1.00 88.69 256 ARG A O 1
ATOM 2078 N N . SER A 1 257 ? 6.203 -2.097 -9.505 1.00 85.38 257 SER A N 1
ATOM 2079 C CA . SER A 1 257 ? 7.629 -1.950 -9.201 1.00 85.38 257 SER A CA 1
ATOM 2080 C C . SER A 1 257 ? 8.387 -0.910 -10.034 1.00 85.38 257 SER A C 1
ATOM 2082 O O . SER A 1 257 ? 9.615 -0.977 -10.171 1.00 85.38 257 SER A O 1
ATOM 2084 N N . THR A 1 258 ? 7.669 0.060 -10.578 1.00 85.62 258 THR A N 1
ATOM 2085 C CA . THR A 1 258 ? 8.221 1.183 -11.344 1.00 85.62 258 THR A CA 1
ATOM 2086 C C . THR A 1 258 ? 7.609 2.490 -10.875 1.00 85.62 258 THR A C 1
ATOM 2088 O O . THR A 1 258 ? 6.675 2.491 -10.074 1.00 85.62 258 THR A O 1
ATOM 2091 N N . LEU A 1 259 ? 8.082 3.595 -11.454 1.00 90.56 259 LEU A N 1
ATOM 2092 C CA . LEU A 1 259 ? 7.437 4.897 -11.349 1.00 90.56 259 LEU A CA 1
ATOM 2093 C C . LEU A 1 259 ? 5.925 4.773 -11.595 1.00 90.56 259 LEU A C 1
ATOM 2095 O O . LEU A 1 259 ? 5.496 4.216 -12.611 1.00 90.56 259 LEU A O 1
ATOM 2099 N N . TYR A 1 260 ? 5.136 5.272 -10.651 1.00 94.50 260 TYR A N 1
ATOM 2100 C CA . TYR A 1 260 ? 3.683 5.284 -10.738 1.00 94.50 260 TYR A CA 1
ATOM 2101 C C . TYR A 1 260 ? 3.200 6.656 -11.210 1.00 94.50 260 TYR A C 1
ATOM 2103 O O . TYR A 1 260 ? 3.518 7.660 -10.579 1.00 94.50 260 TYR A O 1
ATOM 2111 N N . ASP A 1 261 ? 2.416 6.708 -12.289 1.00 95.75 261 ASP A N 1
ATOM 2112 C CA . ASP A 1 261 ? 1.770 7.941 -12.753 1.00 95.75 261 ASP A CA 1
ATOM 2113 C C . ASP A 1 261 ? 0.304 7.962 -12.324 1.00 95.75 261 ASP A C 1
ATOM 2115 O O . ASP A 1 261 ? -0.511 7.199 -12.846 1.00 95.75 261 ASP A O 1
ATOM 2119 N N . GLY A 1 262 ? -0.037 8.862 -11.398 1.00 97.19 262 GLY A N 1
ATOM 2120 C CA . GLY A 1 262 ? -1.397 9.021 -10.882 1.00 97.19 262 GLY A CA 1
ATOM 2121 C C . GLY A 1 262 ? -2.440 9.375 -11.942 1.00 97.19 262 GLY A C 1
ATOM 2122 O O . GLY A 1 262 ? -3.629 9.191 -11.700 1.00 97.19 262 GLY A O 1
ATOM 2123 N N . ARG A 1 263 ? -2.032 9.844 -13.127 1.00 97.88 263 ARG A N 1
ATOM 2124 C CA . ARG A 1 263 ? -2.937 10.146 -14.250 1.00 97.88 263 ARG A CA 1
ATOM 2125 C C . ARG A 1 263 ? -3.328 8.900 -15.051 1.00 97.88 263 ARG A C 1
ATOM 2127 O O . ARG A 1 263 ? -4.191 8.980 -15.923 1.00 97.88 263 ARG A O 1
ATOM 2134 N N . ASN A 1 264 ? -2.690 7.754 -14.805 1.00 97.44 264 ASN A N 1
ATOM 2135 C CA . ASN A 1 264 ? -2.992 6.519 -15.515 1.00 97.44 264 ASN A CA 1
ATOM 2136 C C . ASN A 1 264 ? -4.224 5.825 -14.915 1.00 97.44 264 ASN A C 1
ATOM 2138 O O . ASN A 1 264 ? -4.141 5.100 -13.923 1.00 97.44 264 ASN A O 1
ATOM 2142 N N . ASN A 1 265 ? -5.368 5.993 -15.578 1.00 97.19 265 ASN A N 1
ATOM 2143 C CA . ASN A 1 265 ? -6.640 5.421 -15.135 1.00 97.19 265 ASN A CA 1
ATOM 2144 C C . ASN A 1 265 ? -6.633 3.889 -15.031 1.00 97.19 265 ASN A C 1
ATOM 2146 O O . ASN A 1 265 ? -7.292 3.351 -14.148 1.00 97.19 265 ASN A O 1
ATOM 2150 N N . GLN A 1 266 ? -5.896 3.172 -15.888 1.00 97.38 266 GLN A N 1
ATOM 2151 C CA . GLN A 1 266 ? -5.858 1.706 -15.825 1.00 97.38 266 GLN A CA 1
ATOM 2152 C C . GLN A 1 266 ? -5.139 1.218 -14.562 1.00 97.38 266 GLN A C 1
ATOM 2154 O O . GLN A 1 266 ? -5.607 0.278 -13.921 1.00 97.38 266 GLN A O 1
ATOM 2159 N N . LEU A 1 267 ? -4.049 1.892 -14.171 1.00 96.75 267 LEU A N 1
ATOM 2160 C CA . LEU A 1 267 ? -3.356 1.614 -12.909 1.00 96.75 267 LEU A CA 1
ATOM 2161 C C . LEU A 1 267 ? -4.236 1.953 -11.708 1.00 96.75 267 LEU A C 1
ATOM 2163 O O . LEU A 1 267 ? -4.346 1.152 -10.787 1.00 96.75 267 LEU A O 1
ATOM 2167 N N . ASN A 1 268 ? -4.906 3.105 -11.736 1.00 98.44 268 ASN A N 1
ATOM 2168 C CA . ASN A 1 268 ? -5.791 3.519 -10.649 1.00 98.44 268 ASN A CA 1
ATOM 2169 C C . ASN A 1 268 ? -6.949 2.525 -10.447 1.00 98.44 268 ASN A C 1
ATOM 2171 O O . ASN A 1 268 ? -7.312 2.201 -9.317 1.00 98.44 268 ASN A O 1
ATOM 2175 N N . GLU A 1 269 ? -7.493 1.992 -11.540 1.00 98.44 269 GLU A N 1
ATOM 2176 C CA . GLU A 1 269 ? -8.521 0.954 -11.520 1.00 98.44 269 GLU A CA 1
ATOM 2177 C C . GLU A 1 269 ? -8.006 -0.384 -10.942 1.00 98.44 269 GLU A C 1
ATOM 2179 O O . GLU A 1 269 ? -8.718 -1.024 -10.166 1.00 98.44 269 GLU A O 1
ATOM 2184 N N . ASP A 1 270 ? -6.766 -0.795 -11.239 1.00 97.88 270 ASP A N 1
ATOM 2185 C CA . ASP A 1 270 ? -6.124 -1.942 -10.568 1.00 97.88 270 ASP A CA 1
ATOM 2186 C C . ASP A 1 270 ? -5.963 -1.692 -9.058 1.00 97.88 270 ASP A C 1
ATOM 2188 O O . ASP A 1 270 ? -6.320 -2.553 -8.251 1.00 97.88 270 ASP A O 1
ATOM 2192 N N . VAL A 1 271 ? -5.490 -0.501 -8.663 1.00 98.31 271 VAL A N 1
ATOM 2193 C CA . VAL A 1 271 ? -5.349 -0.114 -7.248 1.00 98.31 271 VAL A CA 1
ATOM 2194 C C . VAL A 1 271 ? -6.685 -0.219 -6.523 1.00 98.31 271 VAL A C 1
ATOM 2196 O O . VAL A 1 271 ? -6.740 -0.802 -5.443 1.00 98.31 271 VAL A O 1
ATOM 2199 N N . TYR A 1 272 ? -7.769 0.292 -7.113 1.00 98.56 272 TYR A N 1
ATOM 2200 C CA . TYR A 1 272 ? -9.103 0.207 -6.522 1.00 98.56 272 TYR A CA 1
ATOM 2201 C C . TYR A 1 272 ? -9.574 -1.240 -6.342 1.00 98.56 272 TYR A C 1
ATOM 2203 O O . TYR A 1 272 ? -10.024 -1.599 -5.250 1.00 98.56 272 TYR A O 1
ATOM 2211 N N . ARG A 1 273 ? -9.439 -2.090 -7.370 1.00 98.12 273 ARG A N 1
ATOM 2212 C CA . ARG A 1 273 ? -9.849 -3.504 -7.292 1.00 98.12 273 ARG A CA 1
ATOM 2213 C C . ARG A 1 273 ? -9.062 -4.268 -6.234 1.00 98.12 273 ARG A C 1
ATOM 2215 O O . ARG A 1 273 ? -9.659 -4.919 -5.382 1.00 98.12 273 ARG A O 1
ATOM 2222 N N . ILE A 1 274 ? -7.742 -4.108 -6.212 1.00 97.38 274 ILE A N 1
ATOM 2223 C CA . ILE A 1 274 ? -6.872 -4.753 -5.222 1.00 97.38 274 ILE A CA 1
ATOM 2224 C C . ILE A 1 274 ? -7.180 -4.238 -3.808 1.00 97.38 274 ILE A C 1
ATOM 2226 O O . ILE A 1 274 ? -7.280 -5.022 -2.860 1.00 97.38 274 ILE A O 1
ATOM 2230 N N . ALA A 1 275 ? -7.379 -2.926 -3.651 1.00 98.06 275 ALA A N 1
ATOM 2231 C CA . ALA A 1 275 ? -7.727 -2.314 -2.374 1.00 98.06 275 ALA A CA 1
ATOM 2232 C C . ALA A 1 275 ? -9.048 -2.861 -1.823 1.00 98.06 275 ALA A C 1
ATOM 2234 O O . ALA A 1 275 ? -9.143 -3.124 -0.626 1.00 98.06 275 ALA A O 1
ATOM 2235 N N . THR A 1 276 ? -10.043 -3.088 -2.681 1.00 97.44 276 THR A N 1
ATOM 2236 C CA . THR A 1 276 ? -11.418 -3.429 -2.279 1.00 97.44 276 THR A CA 1
ATOM 2237 C C . THR A 1 276 ? -11.780 -4.907 -2.416 1.00 97.44 276 THR A C 1
ATOM 2239 O O . THR A 1 276 ? -12.871 -5.295 -1.993 1.00 97.44 276 THR A O 1
ATOM 2242 N N . TYR A 1 277 ? -10.865 -5.742 -2.920 1.00 96.69 277 TYR A N 1
ATOM 2243 C CA . TYR A 1 277 ? -11.063 -7.179 -3.119 1.00 96.69 277 TYR A CA 1
ATOM 2244 C C . TYR A 1 277 ? -11.670 -7.849 -1.877 1.00 96.69 277 TYR A C 1
ATOM 2246 O O . TYR A 1 277 ? -11.086 -7.787 -0.788 1.00 96.69 277 TYR A O 1
ATOM 2254 N N . GLU A 1 278 ? -12.853 -8.449 -2.052 1.00 90.88 278 GLU A N 1
ATOM 2255 C CA . GLU A 1 278 ? -13.677 -9.114 -1.025 1.00 90.88 278 GLU A CA 1
ATOM 2256 C C . GLU A 1 278 ? -14.099 -8.255 0.191 1.00 90.88 278 GLU A C 1
ATOM 2258 O O . GLU A 1 278 ? -14.704 -8.776 1.128 1.00 90.88 278 GLU A O 1
ATOM 2263 N N . ILE A 1 279 ? -13.832 -6.945 0.192 1.00 85.25 279 ILE A N 1
ATOM 2264 C CA . ILE A 1 279 ? -14.268 -6.015 1.251 1.00 85.25 279 ILE A CA 1
ATOM 2265 C C . ILE A 1 279 ? -15.638 -5.438 0.917 1.00 85.25 279 ILE A C 1
ATOM 2267 O O . ILE A 1 279 ? -16.534 -5.404 1.761 1.00 85.25 279 ILE A O 1
ATOM 2271 N N . ILE A 1 280 ? -15.819 -5.018 -0.333 1.00 69.88 280 ILE A N 1
ATOM 2272 C CA . ILE A 1 280 ? -17.113 -4.583 -0.843 1.00 69.88 280 ILE A CA 1
ATOM 2273 C C . ILE A 1 280 ? -17.820 -5.842 -1.341 1.00 69.88 280 ILE A C 1
ATOM 2275 O O . ILE A 1 280 ? -17.727 -6.195 -2.512 1.00 69.88 280 ILE A O 1
ATOM 2279 N N . LYS A 1 281 ? -18.489 -6.575 -0.443 1.00 54.25 281 LYS A N 1
ATOM 2280 C CA . LYS A 1 281 ? -19.485 -7.549 -0.902 1.00 54.25 281 LYS A CA 1
ATOM 2281 C C . LYS A 1 281 ? -20.580 -6.766 -1.620 1.00 54.25 281 LYS A C 1
ATOM 2283 O O . LYS A 1 281 ? -21.151 -5.843 -1.040 1.00 54.25 281 LYS A O 1
ATOM 2288 N N . GLU A 1 282 ? -20.777 -7.112 -2.887 1.00 40.00 282 GLU A N 1
ATOM 2289 C CA . GLU A 1 282 ? -21.708 -6.524 -3.845 1.00 40.00 282 GLU A CA 1
ATOM 2290 C C . GLU A 1 282 ? -22.991 -6.015 -3.172 1.00 40.00 282 GLU A C 1
ATOM 2292 O O . GLU A 1 282 ? -23.800 -6.778 -2.646 1.00 40.00 282 GLU A O 1
ATOM 2297 N N . LYS A 1 283 ? -23.196 -4.693 -3.235 1.00 34.53 283 LYS A N 1
ATOM 2298 C CA . LYS A 1 283 ? -24.525 -4.072 -3.120 1.00 34.53 283 LYS A CA 1
ATOM 2299 C C . LYS A 1 283 ? -25.385 -4.336 -4.368 1.00 34.53 283 LYS A C 1
ATOM 2301 O O . LYS A 1 283 ? -26.424 -3.707 -4.529 1.00 34.53 283 LYS A O 1
ATOM 2306 N N . GLU A 1 284 ? -24.962 -5.241 -5.243 1.00 35.31 284 GLU A N 1
ATOM 2307 C CA . GLU A 1 284 ? -25.673 -5.614 -6.457 1.00 35.31 284 GLU A CA 1
ATOM 2308 C C . GLU A 1 284 ? -26.533 -6.851 -6.167 1.00 35.31 284 GLU A C 1
ATOM 2310 O O . GLU A 1 284 ? -26.116 -7.999 -6.310 1.00 35.31 284 GLU A O 1
ATOM 2315 N N . LYS A 1 285 ? -27.749 -6.582 -5.686 1.00 32.56 285 LYS A N 1
ATOM 2316 C CA . LYS A 1 285 ? -28.933 -7.396 -5.962 1.00 32.56 285 LYS A CA 1
ATOM 2317 C C . LYS A 1 285 ? -29.874 -6.576 -6.824 1.00 32.56 285 LYS A C 1
ATOM 2319 O O . LYS A 1 285 ? -30.028 -5.376 -6.505 1.00 32.56 285 LYS A O 1
#

pLDDT: mean 85.18, std 21.38, range [26.7, 98.94]

Radius of gyration: 21.87 Å; Cα contacts (8 Å, |Δi|>4): 578; chains: 1; bounding box: 108×52×40 Å

Foldseek 3Di:
DDDDDDDDPPPPPDPPPPPPPPPPPLPDQDADPVRHRDQPPDPDDQPDDLVRLQPAQAAEEDDPQAAAALEDPLVLLVVVVVVVVHHYDYLVSVLSSLVSCLVVLNQALHEYEHSRQAAEPQQCVVLACVGSQNSSLLSFHAYEHDGAQPHQWYIYGSHDIDGDPCVSCCRRVVWDKFFDADPVPRHQDDPVHFFQWKDFDPVLVLLPNDDTAGARMWIAPVSALAAGIANDPGTGAWGHHHNHPVNSLHGYTYDHHGRHYSNDPSSSSSSVSSRCPVSPPDPPD

Mean predicted aligned error: 9.22 Å